Protein AF-A0A345NR94-F1 (afdb_monomer_lite)

Organism: NCBI:txid2283195

Foldseek 3Di:
DPDLPPQLVVLCVVLVVVLVVLVVQLVLVVVVVPVLSNCVSVVVSVQSNQQSHDDNRCLVPQPDPPPQDQPDLVRLVVVLVVLLVQCLPDDVPDPSNSVSVVVVVVVVVNCCSHYCVVLVVVVVVPDDDPVVVVVVVVVVVVVVVVVVVLVVLQSVLVVCCVVVVDPCVRRPRPCRVCVVLCVPSVSVSVVSSVVSVVVSVVSCVSVPPPDDPDD

Secondary structure (DSSP, 8-state):
--SHHHHHHHHHHHHHHHHHHHHHHHHHHHHTT-HHHHHHHHHHHHHHHHHHHSTTTTGGGS--GGG-SPPPHHHHHHHHHHHHHHHHHS-TTSHHHHHHHHHHHHHHHHHHHHS-TTTHHHHTTS---HHHHHHHHHHHHHHHHHHHHHHHHHHHHHHHHHTTSS-TTTS--HHHHHHHHHHSHHHHHHHHHHHHHHHHHHHHHTTGGG-----

Radius of gyration: 20.23 Å; chains: 1; bounding box: 56×47×47 Å

Structure (mmCIF, N/CA/C/O backbone):
data_AF-A0A345NR94-F1
#
_entry.id   AF-A0A345NR94-F1
#
loop_
_atom_site.group_PDB
_atom_site.id
_atom_site.type_symbol
_atom_site.label_atom_id
_atom_site.label_alt_id
_atom_site.label_comp_id
_atom_site.label_asym_id
_atom_site.label_entity_id
_atom_site.label_seq_id
_atom_site.pdbx_PDB_ins_code
_atom_site.Cartn_x
_atom_site.Cartn_y
_atom_site.Cartn_z
_atom_site.occupancy
_atom_site.B_iso_or_equiv
_atom_site.auth_seq_id
_atom_site.auth_comp_id
_atom_site.auth_asym_id
_atom_site.auth_atom_id
_atom_site.pdbx_PDB_model_num
ATOM 1 N N . MET A 1 1 ? -20.644 24.532 26.389 1.00 44.12 1 MET A N 1
ATOM 2 C CA . MET A 1 1 ? -19.656 24.752 25.301 1.00 44.12 1 MET A CA 1
ATOM 3 C C . MET A 1 1 ? -18.262 24.172 25.613 1.00 44.12 1 MET A C 1
ATOM 5 O O . MET A 1 1 ? -17.279 24.614 25.039 1.00 44.12 1 MET A O 1
ATOM 9 N N . VAL A 1 2 ? -18.146 23.130 26.447 1.00 45.91 2 VAL A N 1
ATOM 10 C CA . VAL A 1 2 ? -16.858 22.506 26.810 1.00 45.91 2 VAL A CA 1
ATOM 11 C C . VAL A 1 2 ? -16.965 21.021 26.467 1.00 45.91 2 VAL A C 1
ATOM 13 O O . VAL A 1 2 ? -17.728 20.307 27.102 1.00 45.91 2 VAL A O 1
ATOM 16 N N . GLY A 1 3 ? -16.302 20.579 25.399 1.00 49.06 3 GLY A N 1
ATOM 17 C CA . GLY A 1 3 ? -16.362 19.177 24.950 1.00 49.06 3 GLY A CA 1
ATOM 18 C C . GLY A 1 3 ? -15.779 18.913 23.557 1.00 49.06 3 GLY A C 1
ATOM 19 O O . GLY A 1 3 ? -15.432 17.782 23.243 1.00 49.06 3 GLY A O 1
ATOM 20 N N . LEU A 1 4 ? -15.601 19.951 22.729 1.00 54.03 4 LEU A N 1
ATOM 21 C CA . LEU A 1 4 ? -15.043 19.807 21.373 1.00 54.03 4 LEU A CA 1
ATOM 22 C C . LEU A 1 4 ? -13.503 19.721 21.332 1.00 54.03 4 LEU A C 1
ATOM 24 O O . LEU A 1 4 ? -12.947 19.238 20.348 1.00 54.03 4 LEU A O 1
ATOM 28 N N . GLY A 1 5 ? -12.807 20.174 22.381 1.00 55.91 5 GLY A N 1
ATOM 29 C CA . GLY A 1 5 ? -11.338 20.235 22.406 1.00 55.91 5 GLY A CA 1
ATOM 30 C C . GLY A 1 5 ? -10.653 18.890 22.668 1.00 55.91 5 GLY A C 1
ATOM 31 O O . GLY A 1 5 ? -9.669 18.563 22.012 1.00 55.91 5 GLY A O 1
ATOM 32 N N . THR A 1 6 ? -11.193 18.078 23.580 1.00 61.28 6 THR A N 1
ATOM 33 C CA . THR A 1 6 ? -10.583 16.810 24.025 1.00 61.28 6 THR A CA 1
ATOM 34 C C . THR A 1 6 ? -10.676 15.690 22.987 1.00 61.28 6 THR A C 1
ATOM 36 O O . THR A 1 6 ? -9.781 14.854 22.902 1.00 61.28 6 THR A O 1
ATOM 39 N N . GLY A 1 7 ? -11.724 15.677 22.156 1.00 62.94 7 GLY A N 1
ATOM 40 C CA . GLY A 1 7 ? -11.878 14.677 21.094 1.00 62.94 7 GLY A CA 1
ATOM 41 C C . GLY A 1 7 ? -10.903 14.866 19.926 1.00 62.94 7 GLY A C 1
ATOM 42 O O . GLY A 1 7 ? -10.389 13.889 19.386 1.00 62.94 7 GLY A O 1
ATOM 43 N N . ARG A 1 8 ? -10.607 16.121 19.561 1.00 67.94 8 ARG A N 1
ATOM 44 C CA . ARG A 1 8 ? -9.703 16.458 18.447 1.00 67.94 8 ARG A CA 1
ATOM 45 C C . ARG A 1 8 ? -8.242 16.168 18.767 1.00 67.94 8 ARG A C 1
ATOM 47 O O . ARG A 1 8 ? -7.530 15.614 17.936 1.00 67.94 8 ARG A O 1
ATOM 54 N N . THR A 1 9 ? -7.797 16.498 19.977 1.00 72.06 9 THR A N 1
ATOM 55 C CA . THR A 1 9 ? -6.422 16.214 20.408 1.00 72.06 9 THR A CA 1
ATOM 56 C C . THR A 1 9 ? -6.164 14.711 20.491 1.00 72.06 9 THR A C 1
ATOM 58 O O . THR A 1 9 ? -5.133 14.245 20.014 1.00 72.06 9 THR A O 1
ATOM 61 N N . ALA A 1 10 ? -7.124 13.929 20.993 1.00 73.69 10 ALA A N 1
ATOM 62 C CA . ALA A 1 10 ? -7.025 12.472 21.019 1.00 73.69 10 ALA A CA 1
ATOM 63 C C . ALA A 1 10 ? -6.968 11.846 19.610 1.00 73.69 10 ALA A C 1
ATOM 65 O O . ALA A 1 10 ? -6.197 10.910 19.392 1.00 73.69 10 ALA A O 1
ATOM 66 N N . GLY A 1 11 ? -7.746 12.364 18.651 1.00 71.62 11 GLY A N 1
ATOM 67 C CA . GLY A 1 11 ? -7.702 11.927 17.250 1.00 71.62 11 GLY A CA 1
ATOM 68 C C . GLY A 1 11 ? -6.343 12.188 16.600 1.00 71.62 11 GLY A C 1
ATOM 69 O O . GLY A 1 11 ? -5.751 11.284 16.014 1.00 71.62 11 GLY A O 1
ATOM 70 N N . LEU A 1 12 ? -5.800 13.393 16.791 1.00 78.00 12 LEU A N 1
ATOM 71 C CA . LEU A 1 12 ? -4.491 13.779 16.261 1.00 78.00 12 LEU A CA 1
ATOM 72 C C . LEU A 1 12 ? -3.341 12.969 16.863 1.00 78.00 12 LEU A C 1
ATOM 74 O O . LEU A 1 12 ? -2.478 12.523 16.120 1.00 78.00 12 LEU A O 1
ATOM 78 N N . VAL A 1 13 ? -3.337 12.718 18.175 1.00 80.12 13 VAL A N 1
ATOM 79 C CA . VAL A 1 13 ? -2.290 11.900 18.821 1.00 80.12 13 VAL A CA 1
ATOM 80 C C . VAL A 1 13 ? -2.280 10.469 18.273 1.00 80.12 13 VAL A C 1
ATOM 82 O O . VAL A 1 13 ? -1.215 9.893 18.069 1.00 80.12 13 VAL A O 1
ATOM 85 N N . ARG A 1 14 ? -3.457 9.900 17.985 1.00 77.06 14 ARG A N 1
ATOM 86 C CA . ARG A 1 14 ? -3.580 8.558 17.391 1.00 77.06 14 ARG A CA 1
ATOM 87 C C . ARG A 1 14 ? -3.161 8.528 15.921 1.00 77.06 14 ARG A C 1
ATOM 89 O O . ARG A 1 14 ? -2.550 7.556 15.484 1.00 77.06 14 ARG A O 1
ATOM 96 N N . ALA A 1 15 ? -3.489 9.575 15.168 1.00 82.25 15 ALA A N 1
ATOM 97 C CA . ALA A 1 15 ? -3.150 9.686 13.754 1.00 82.25 15 ALA A CA 1
ATOM 98 C C . ALA A 1 15 ? -1.686 10.081 13.517 1.00 82.25 15 ALA A C 1
ATOM 100 O O . ALA A 1 15 ? -1.127 9.707 12.493 1.00 82.25 15 ALA A O 1
ATOM 101 N N . ALA A 1 16 ? -1.054 10.788 14.458 1.00 84.62 16 ALA A N 1
ATOM 102 C CA . ALA A 1 16 ? 0.305 11.315 14.351 1.00 84.62 16 ALA A CA 1
ATOM 103 C C . ALA A 1 16 ? 1.357 10.311 13.844 1.00 84.62 16 ALA A C 1
ATOM 105 O O . ALA A 1 16 ? 2.072 10.668 12.908 1.00 84.62 16 ALA A O 1
ATOM 106 N N . PRO A 1 17 ? 1.474 9.072 14.371 1.00 84.06 17 PRO A N 1
ATOM 107 C CA . PRO A 1 17 ? 2.461 8.122 13.855 1.00 84.06 17 PRO A CA 1
ATOM 108 C C . PRO A 1 17 ? 2.200 7.752 12.389 1.00 84.06 17 PRO A C 1
ATOM 110 O O . PRO A 1 17 ? 3.127 7.744 11.584 1.00 84.06 17 PRO A O 1
ATOM 113 N N . TRP A 1 18 ? 0.941 7.508 12.020 1.00 83.94 18 TRP A N 1
ATOM 114 C CA . TRP A 1 18 ? 0.557 7.145 10.653 1.00 83.94 18 TRP A CA 1
ATOM 115 C C . TRP A 1 18 ? 0.721 8.310 9.679 1.00 83.94 18 TRP A C 1
ATOM 117 O O . TRP A 1 18 ? 1.281 8.138 8.601 1.00 83.94 18 TRP A O 1
ATOM 127 N N . ALA A 1 19 ? 0.288 9.504 10.080 1.00 87.31 19 ALA A N 1
ATOM 128 C CA . ALA A 1 19 ? 0.465 10.725 9.310 1.00 87.31 19 ALA A CA 1
ATOM 129 C C . ALA A 1 19 ? 1.953 11.049 9.117 1.00 87.31 19 ALA A C 1
ATOM 131 O O . ALA A 1 19 ? 2.355 11.428 8.023 1.00 87.31 19 ALA A O 1
ATOM 132 N N . GLY A 1 20 ? 2.783 10.845 10.145 1.00 87.31 20 GLY A N 1
ATOM 133 C CA . GLY A 1 20 ? 4.231 11.014 10.054 1.00 87.31 20 GLY A CA 1
ATOM 134 C C . GLY A 1 20 ? 4.860 10.076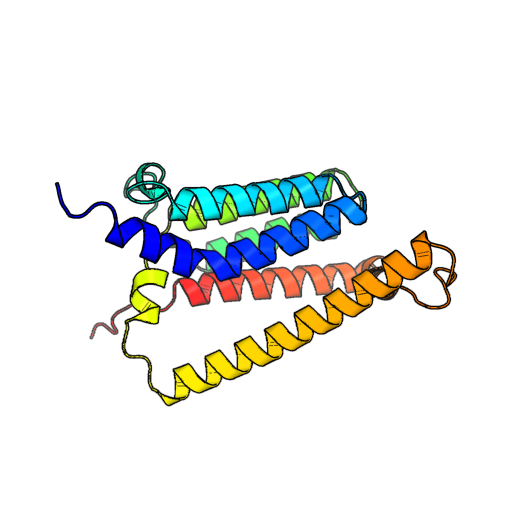 9.025 1.00 87.31 20 GLY A C 1
ATOM 135 O O . GLY A 1 20 ? 5.573 10.541 8.139 1.00 87.31 20 GLY A O 1
ATOM 136 N N . VAL A 1 21 ? 4.546 8.776 9.090 1.00 86.56 21 VAL A N 1
ATOM 137 C CA . VAL A 1 21 ? 5.029 7.789 8.106 1.00 86.56 21 VAL A CA 1
ATOM 138 C C . VAL A 1 21 ? 4.583 8.169 6.695 1.00 86.56 21 VAL A C 1
ATOM 140 O O . VAL A 1 21 ? 5.421 8.287 5.809 1.00 86.56 21 VAL A O 1
ATOM 143 N N . LEU A 1 22 ? 3.290 8.438 6.492 1.00 89.56 22 LEU A N 1
ATOM 144 C CA . LEU A 1 22 ? 2.751 8.803 5.179 1.00 89.56 22 LEU A CA 1
ATOM 145 C C . LEU A 1 22 ? 3.362 10.099 4.630 1.00 89.56 22 LEU A C 1
ATOM 147 O O . LEU A 1 22 ? 3.630 10.178 3.433 1.00 89.56 22 LEU A O 1
ATOM 151 N N . ALA A 1 23 ? 3.624 11.095 5.479 1.00 91.81 23 ALA A N 1
ATOM 152 C CA . ALA A 1 23 ? 4.278 12.336 5.075 1.00 91.81 23 ALA A CA 1
ATOM 153 C C . ALA A 1 23 ? 5.728 12.101 4.635 1.00 91.81 23 ALA A C 1
ATOM 155 O O . ALA A 1 23 ? 6.125 12.581 3.573 1.00 91.81 23 ALA A O 1
ATOM 156 N N . VAL A 1 24 ? 6.497 11.324 5.405 1.00 89.25 24 VAL A N 1
ATOM 157 C CA . VAL A 1 24 ? 7.879 10.964 5.052 1.00 89.25 24 VAL A CA 1
ATOM 158 C C . VAL A 1 24 ? 7.912 10.161 3.751 1.00 89.25 24 VAL A C 1
ATOM 160 O O . VAL A 1 24 ? 8.691 10.490 2.861 1.00 89.25 24 VAL A O 1
ATOM 163 N N . THR A 1 25 ? 7.035 9.165 3.592 1.00 89.19 25 THR A N 1
ATOM 164 C CA . THR A 1 25 ? 6.938 8.380 2.354 1.00 89.19 25 THR A CA 1
ATOM 165 C C . THR A 1 25 ? 6.540 9.253 1.167 1.00 89.19 25 THR A C 1
ATOM 167 O O . THR A 1 25 ? 7.168 9.168 0.119 1.00 89.19 25 THR A O 1
ATOM 170 N N . THR A 1 26 ? 5.557 10.144 1.319 1.00 91.56 26 THR A N 1
ATOM 171 C CA . THR A 1 26 ? 5.154 11.069 0.245 1.00 91.56 26 THR A CA 1
ATOM 172 C C . THR A 1 26 ? 6.322 11.957 -0.180 1.00 91.56 26 THR A C 1
ATOM 174 O O . THR A 1 26 ? 6.602 12.071 -1.371 1.00 91.56 26 THR A O 1
ATOM 177 N N . LEU A 1 27 ? 7.038 12.550 0.781 1.00 90.62 27 LEU A N 1
ATOM 178 C CA . LEU A 1 27 ? 8.199 13.395 0.500 1.00 90.62 27 LEU A CA 1
ATOM 179 C C . LEU A 1 27 ? 9.299 12.613 -0.226 1.00 90.62 27 LEU A C 1
ATOM 181 O O . LEU A 1 27 ? 9.859 13.102 -1.204 1.00 90.62 27 LEU A O 1
ATOM 185 N N . PHE A 1 28 ? 9.569 11.386 0.215 1.00 86.88 28 PHE A N 1
ATOM 186 C CA . PHE A 1 28 ? 10.526 10.505 -0.442 1.00 86.88 28 PHE A CA 1
ATOM 187 C C . PHE A 1 28 ? 10.150 10.232 -1.907 1.00 86.88 28 PHE A C 1
ATOM 189 O O . PHE A 1 28 ? 11.000 10.325 -2.791 1.00 86.88 28 PHE A O 1
ATOM 196 N N . GLN A 1 29 ? 8.870 9.987 -2.189 1.00 88.94 29 GLN A N 1
ATOM 197 C CA . GLN A 1 29 ? 8.400 9.733 -3.553 1.00 88.94 29 GLN A CA 1
ATOM 198 C C . GLN A 1 29 ? 8.436 10.978 -4.450 1.00 88.94 29 GLN A C 1
ATOM 200 O O . GLN A 1 29 ? 8.670 10.861 -5.655 1.00 88.94 29 GLN A O 1
ATOM 205 N N . VAL A 1 30 ? 8.285 12.178 -3.873 1.00 90.00 30 VAL A N 1
ATOM 206 C CA . VAL A 1 30 ? 8.520 13.443 -4.592 1.00 90.00 30 VAL A CA 1
ATOM 207 C C . VAL A 1 30 ? 9.981 13.537 -5.028 1.00 90.00 30 VAL A C 1
ATOM 209 O O . VAL A 1 30 ? 10.250 13.848 -6.188 1.00 90.00 30 VAL A O 1
ATOM 212 N N . VAL A 1 31 ? 10.919 13.211 -4.133 1.00 86.00 31 VAL A N 1
ATOM 213 C CA . VAL A 1 31 ? 12.358 13.192 -4.443 1.00 86.00 31 VAL A CA 1
ATOM 214 C C . VAL A 1 31 ? 12.678 12.151 -5.523 1.00 86.00 31 VAL A C 1
ATOM 216 O O . VAL A 1 31 ? 13.411 12.464 -6.458 1.00 86.00 31 VAL A O 1
ATOM 219 N N . ARG A 1 32 ? 12.056 10.962 -5.477 1.00 81.94 32 ARG A N 1
ATOM 220 C CA . ARG A 1 32 ? 12.193 9.923 -6.519 1.00 81.94 32 ARG A CA 1
ATOM 221 C C . ARG A 1 32 ? 11.515 10.248 -7.855 1.00 81.94 32 ARG A C 1
ATOM 223 O O . ARG A 1 32 ? 11.652 9.469 -8.794 1.00 81.94 32 ARG A O 1
ATOM 230 N N . ARG A 1 33 ? 10.782 11.364 -7.961 1.00 86.81 33 ARG A N 1
ATOM 231 C CA . ARG A 1 33 ? 10.003 11.751 -9.153 1.00 86.81 33 ARG A CA 1
ATOM 232 C C . ARG A 1 33 ? 9.015 10.664 -9.609 1.00 86.81 33 ARG A C 1
ATOM 234 O O . ARG A 1 33 ? 8.833 10.458 -10.805 1.00 86.81 33 ARG A O 1
ATOM 241 N N . GLN A 1 34 ? 8.355 9.996 -8.658 1.00 86.38 34 GLN A N 1
ATOM 242 C CA . GLN A 1 34 ? 7.332 8.971 -8.912 1.00 86.38 34 GLN A CA 1
ATOM 243 C C . GLN A 1 34 ? 5.921 9.556 -8.706 1.00 86.38 34 GLN A C 1
ATOM 245 O O . GLN A 1 34 ? 5.374 9.478 -7.604 1.00 86.38 34 GLN A O 1
ATOM 250 N N . PRO A 1 35 ? 5.303 10.189 -9.726 1.00 86.50 35 PRO A N 1
ATOM 251 C CA . PRO A 1 35 ? 4.091 10.991 -9.533 1.00 86.50 35 PRO A CA 1
ATOM 252 C C . PRO A 1 35 ? 2.884 10.169 -9.069 1.00 86.50 35 PRO A C 1
ATOM 254 O O . PRO A 1 35 ? 2.079 10.662 -8.281 1.00 86.50 35 PRO A O 1
ATOM 257 N N . VAL A 1 36 ? 2.760 8.920 -9.527 1.00 84.62 36 VAL A N 1
ATOM 258 C CA . VAL A 1 36 ? 1.657 8.028 -9.137 1.00 84.62 36 VAL A CA 1
ATOM 259 C C . VAL A 1 36 ? 1.724 7.730 -7.640 1.00 84.62 36 VAL A C 1
ATOM 261 O O . VAL A 1 36 ? 0.738 7.926 -6.930 1.00 84.62 36 VAL A O 1
ATOM 264 N N . ASP A 1 37 ? 2.901 7.355 -7.142 1.00 85.56 37 ASP A N 1
ATOM 265 C CA . ASP A 1 37 ? 3.108 7.051 -5.727 1.00 85.56 37 ASP A CA 1
ATOM 266 C C . ASP A 1 37 ? 2.878 8.281 -4.848 1.00 85.56 37 ASP A C 1
ATOM 268 O O . ASP A 1 37 ? 2.230 8.185 -3.804 1.00 85.56 37 ASP A O 1
ATOM 272 N N . VAL A 1 38 ? 3.339 9.458 -5.290 1.00 91.25 38 VAL A N 1
ATOM 273 C CA . VAL A 1 38 ? 3.080 10.727 -4.594 1.00 91.25 38 VAL A CA 1
ATOM 274 C C . VAL A 1 38 ? 1.583 10.947 -4.415 1.00 91.25 38 VAL A C 1
ATOM 276 O O . VAL A 1 38 ? 1.148 11.241 -3.304 1.00 91.25 38 VAL A O 1
ATOM 279 N N . ILE A 1 39 ? 0.783 10.774 -5.472 1.00 91.44 39 ILE A N 1
ATOM 280 C CA . ILE A 1 39 ? -0.674 10.955 -5.401 1.00 91.44 39 ILE A CA 1
ATOM 281 C C . ILE A 1 39 ? -1.292 9.960 -4.416 1.00 91.44 39 ILE A C 1
ATOM 283 O O . ILE A 1 39 ? -2.118 10.355 -3.592 1.00 91.44 39 ILE A O 1
ATOM 287 N N . VAL A 1 40 ? -0.888 8.689 -4.464 1.00 88.38 40 VAL A N 1
ATOM 288 C CA . VAL A 1 40 ? -1.421 7.634 -3.590 1.00 88.38 40 VAL A CA 1
ATOM 289 C C . VAL A 1 40 ? -1.126 7.933 -2.117 1.00 88.38 40 VAL A C 1
ATOM 291 O O . VAL A 1 40 ? -2.053 7.986 -1.303 1.00 88.38 40 VAL A O 1
ATOM 294 N N . PHE A 1 41 ? 0.137 8.185 -1.764 1.00 90.62 41 PHE A N 1
ATOM 295 C CA . PHE A 1 41 ? 0.527 8.430 -0.372 1.00 90.62 41 PHE A CA 1
ATOM 296 C C . PHE A 1 41 ? 0.032 9.783 0.149 1.00 90.62 41 PHE A C 1
ATOM 298 O O . PHE A 1 41 ? -0.430 9.853 1.291 1.00 90.62 41 PHE A O 1
ATOM 305 N N . ALA A 1 42 ? 0.022 10.829 -0.684 1.00 93.19 42 ALA A N 1
ATOM 306 C CA . ALA A 1 42 ? -0.552 12.121 -0.315 1.00 93.19 42 ALA A CA 1
ATOM 307 C C . ALA A 1 42 ? -2.064 12.014 -0.070 1.00 93.19 42 ALA A C 1
ATOM 309 O O . ALA A 1 42 ? -2.573 12.567 0.904 1.00 93.19 42 ALA A O 1
ATOM 310 N N . THR A 1 43 ? -2.787 11.264 -0.908 1.00 90.44 43 THR A N 1
ATOM 311 C CA . THR A 1 43 ? -4.230 11.042 -0.727 1.00 90.44 43 THR A CA 1
ATOM 312 C C . THR A 1 43 ? -4.502 10.288 0.571 1.00 90.44 43 THR A C 1
ATOM 314 O O . THR A 1 43 ? -5.354 10.703 1.356 1.00 90.44 43 THR A O 1
ATOM 317 N N . ALA A 1 44 ? -3.741 9.227 0.852 1.00 88.50 44 ALA A N 1
ATOM 318 C CA . ALA A 1 44 ? -3.843 8.496 2.112 1.00 88.50 44 ALA A CA 1
ATOM 319 C C . ALA A 1 44 ? -3.549 9.395 3.327 1.00 88.50 44 ALA A C 1
ATOM 321 O O . ALA A 1 44 ? -4.288 9.357 4.312 1.00 88.50 44 ALA A O 1
ATOM 322 N N . LEU A 1 45 ? -2.516 10.243 3.248 1.00 91.56 45 LEU A N 1
ATOM 323 C CA . LEU A 1 45 ? -2.170 11.207 4.296 1.00 91.56 45 LEU A CA 1
ATOM 324 C C . LEU A 1 45 ? -3.327 12.169 4.571 1.00 91.56 45 LEU A C 1
ATOM 326 O O . LEU A 1 45 ? -3.714 12.361 5.724 1.00 91.56 45 LEU A O 1
ATOM 330 N N . VAL A 1 46 ? -3.903 12.743 3.514 1.00 91.25 46 VAL A N 1
ATOM 331 C CA . VAL A 1 46 ? -5.053 13.645 3.618 1.00 91.25 46 VAL A CA 1
ATOM 332 C C . VAL A 1 46 ? -6.237 12.931 4.264 1.00 91.25 46 VAL A C 1
ATOM 334 O O . VAL A 1 46 ? -6.825 13.475 5.194 1.00 91.25 46 VAL A O 1
ATOM 337 N N . LEU A 1 47 ? -6.561 11.703 3.848 1.00 86.81 47 LEU A N 1
ATOM 338 C CA . LEU A 1 47 ? -7.663 10.932 4.434 1.00 86.81 47 LEU A CA 1
ATOM 339 C C . LEU A 1 47 ? -7.463 10.668 5.934 1.00 86.81 47 LEU A C 1
ATOM 341 O O . LEU A 1 47 ? -8.401 10.845 6.710 1.00 86.81 47 LEU A O 1
ATOM 345 N N . VAL A 1 48 ? -6.246 10.309 6.357 1.00 85.62 48 VAL A N 1
ATOM 346 C CA . VAL A 1 48 ? -5.911 10.092 7.776 1.00 85.62 48 VAL A CA 1
ATOM 347 C C . VAL A 1 48 ? -6.047 11.384 8.587 1.00 85.62 48 VAL A C 1
ATOM 349 O O . VAL A 1 48 ? -6.613 11.374 9.681 1.00 85.62 48 VAL A O 1
ATOM 352 N N . LEU A 1 49 ? -5.565 12.511 8.058 1.00 87.50 49 LEU A N 1
ATOM 353 C CA . LEU A 1 49 ? -5.688 13.809 8.726 1.00 87.50 49 LEU A CA 1
ATOM 354 C C . LEU A 1 49 ? -7.147 14.274 8.807 1.00 87.50 49 LEU A C 1
ATOM 356 O O . LEU A 1 49 ? -7.573 14.785 9.844 1.00 87.50 49 LEU A O 1
ATOM 360 N N . LEU A 1 50 ? -7.930 14.060 7.747 1.00 86.44 50 LEU A N 1
ATOM 361 C CA . LEU A 1 50 ? -9.357 14.368 7.734 1.00 86.44 50 LEU A CA 1
ATOM 362 C C . LEU A 1 50 ? -10.115 13.531 8.769 1.00 86.44 50 LEU A C 1
ATOM 364 O O . LEU A 1 50 ? -10.893 14.098 9.538 1.00 86.44 50 LEU A O 1
ATOM 368 N N . ASP A 1 51 ? -9.853 12.222 8.859 1.00 82.19 51 ASP A N 1
ATOM 369 C CA . ASP A 1 51 ? -10.468 11.368 9.884 1.00 82.19 51 ASP A CA 1
ATOM 370 C C . ASP A 1 51 ? -10.108 11.811 11.314 1.00 82.19 51 ASP A C 1
ATOM 372 O O . ASP A 1 51 ? -10.942 11.752 12.218 1.00 82.19 51 ASP A O 1
ATOM 376 N N . ALA A 1 52 ? -8.894 12.325 11.521 1.00 82.94 52 ALA A N 1
ATOM 377 C CA . ALA A 1 52 ? -8.438 12.795 12.826 1.00 82.94 52 ALA A CA 1
ATOM 378 C C . ALA A 1 52 ? -9.051 14.143 13.254 1.00 82.94 52 ALA A C 1
ATOM 380 O O . ALA A 1 52 ? -9.268 14.374 14.447 1.00 82.94 52 ALA A O 1
ATOM 381 N N . VAL A 1 53 ? -9.299 15.051 12.302 1.00 83.19 53 VAL A N 1
ATOM 382 C CA . VAL A 1 53 ? -9.690 16.449 12.574 1.00 83.19 53 VAL A CA 1
ATOM 383 C C . VAL A 1 53 ? -11.208 16.666 12.525 1.00 83.19 53 VAL A C 1
ATOM 385 O O . VAL A 1 53 ? -11.739 17.526 13.250 1.00 83.19 53 VAL A O 1
ATOM 388 N N . LEU A 1 54 ? -11.921 15.912 11.682 1.00 80.75 54 LEU A N 1
ATOM 389 C CA . LEU A 1 54 ? -13.364 16.063 11.501 1.00 80.75 54 LEU A CA 1
ATOM 390 C C . LEU A 1 54 ? -14.137 15.622 12.762 1.00 80.75 54 LEU A C 1
ATOM 392 O O . LEU A 1 54 ? -13.821 14.588 13.355 1.00 80.75 54 LEU A O 1
ATOM 396 N N . PRO A 1 55 ? -15.176 16.362 13.204 1.00 66.31 55 PRO A N 1
ATOM 397 C CA . PRO A 1 55 ? -16.021 15.945 14.322 1.00 66.31 55 PRO A CA 1
ATOM 398 C C . PRO A 1 55 ? -16.780 14.661 13.958 1.00 66.31 55 PRO A C 1
ATOM 400 O O . PRO A 1 55 ? -17.684 14.676 13.130 1.00 66.31 55 PRO A O 1
ATOM 403 N N . GLY A 1 56 ? -16.390 13.540 14.568 1.00 63.00 56 GLY A N 1
ATOM 404 C CA . GLY A 1 56 ? -16.878 12.212 14.188 1.00 63.00 56 GLY A CA 1
ATOM 405 C C . GLY A 1 56 ? -16.014 11.497 13.141 1.00 63.00 56 GLY A C 1
ATOM 406 O O . GLY A 1 56 ? -16.318 10.359 12.824 1.00 63.00 56 GLY A O 1
ATOM 407 N N . GLY A 1 57 ? -14.917 12.082 12.662 1.00 68.31 57 GLY A N 1
ATOM 408 C CA . GLY A 1 57 ? -14.057 11.525 11.610 1.00 68.31 57 GLY A CA 1
ATOM 409 C C . GLY A 1 57 ? -14.753 11.450 10.253 1.00 68.31 57 GLY A C 1
ATOM 410 O O . GLY A 1 57 ? -15.738 12.150 10.014 1.00 68.31 57 GLY A O 1
ATOM 411 N N . LEU A 1 58 ? -14.319 10.536 9.386 1.00 66.81 58 LEU A N 1
ATOM 412 C CA . LEU A 1 58 ? -15.001 10.226 8.122 1.00 66.81 58 LEU A CA 1
ATOM 413 C C . LEU A 1 58 ? -16.320 9.459 8.349 1.00 66.81 58 LEU A C 1
ATOM 415 O O . LEU A 1 58 ? -16.871 8.860 7.427 1.00 66.81 58 LEU A O 1
ATOM 419 N N . ARG A 1 59 ? -16.880 9.498 9.574 1.00 58.50 59 ARG A N 1
ATOM 420 C CA . ARG A 1 59 ? -18.089 8.753 9.926 1.00 58.50 59 ARG A CA 1
ATOM 421 C C . ARG A 1 59 ? -19.326 9.016 9.072 1.00 58.50 59 ARG A C 1
ATOM 423 O O . ARG A 1 59 ? -20.042 8.040 8.859 1.00 58.50 59 ARG A O 1
ATOM 430 N N . PRO A 1 60 ? -19.594 10.245 8.593 1.00 53.69 60 PRO A N 1
ATOM 431 C CA . PRO A 1 60 ? -20.727 10.513 7.708 1.00 53.69 60 PRO A CA 1
ATOM 432 C C . PRO A 1 60 ? -20.660 9.752 6.376 1.00 53.69 60 PRO A C 1
ATOM 434 O O . PRO A 1 60 ? -21.685 9.610 5.720 1.00 53.69 60 PRO A O 1
ATOM 437 N N . LEU A 1 61 ? -19.476 9.257 5.988 1.00 55.00 61 LEU A N 1
ATOM 438 C CA . LEU A 1 61 ? -19.257 8.453 4.783 1.00 55.00 61 LEU A CA 1
ATOM 439 C C . LEU A 1 61 ? -19.363 6.940 5.033 1.00 55.00 61 LEU A C 1
ATOM 441 O O . LEU A 1 61 ? -19.291 6.187 4.062 1.00 55.00 61 LEU A O 1
ATOM 445 N N . HIS A 1 62 ? -19.564 6.471 6.279 1.00 56.78 62 HIS A N 1
ATOM 446 C CA . HIS A 1 62 ? -19.958 5.073 6.498 1.00 56.78 62 HIS A CA 1
ATOM 447 C C . HIS A 1 62 ? -21.326 4.888 5.844 1.00 56.78 62 HIS A C 1
ATOM 449 O O . HIS A 1 62 ? -22.358 5.283 6.401 1.00 56.78 62 HIS A O 1
ATOM 455 N N . LEU A 1 63 ? -21.335 4.307 4.644 1.00 52.19 63 LEU A N 1
ATOM 456 C CA . LEU A 1 63 ? -22.565 3.896 3.989 1.00 52.19 63 LEU A CA 1
ATOM 457 C C . LEU A 1 63 ? -23.386 3.055 4.975 1.00 52.19 63 LEU A C 1
ATOM 459 O O . LEU A 1 63 ? -22.855 2.219 5.710 1.00 52.19 63 LEU A O 1
ATOM 463 N N . HIS A 1 64 ? -24.691 3.320 5.012 1.00 47.06 64 HIS A N 1
ATOM 464 C CA . HIS A 1 64 ? -25.650 2.665 5.893 1.00 47.06 64 HIS A CA 1
ATOM 465 C C . HIS A 1 64 ? -25.483 1.136 5.962 1.00 47.06 64 HIS A C 1
ATOM 467 O O . HIS A 1 64 ? -25.077 0.494 4.998 1.00 47.06 64 HIS A O 1
ATOM 473 N N . ARG A 1 65 ? -25.898 0.578 7.115 1.00 47.34 65 ARG A N 1
ATOM 474 C CA . ARG A 1 65 ? -25.947 -0.832 7.581 1.00 47.34 65 ARG A CA 1
ATOM 475 C C . ARG A 1 65 ? -26.093 -1.971 6.547 1.00 47.34 65 ARG A C 1
ATOM 477 O O . ARG A 1 65 ? -25.847 -3.110 6.926 1.00 47.34 65 ARG A O 1
ATOM 484 N N . ALA A 1 66 ? -26.486 -1.719 5.303 1.00 46.81 66 ALA A N 1
ATOM 485 C CA . ALA A 1 66 ? -26.721 -2.726 4.269 1.00 46.81 66 ALA A CA 1
ATOM 486 C C . ALA A 1 66 ? -25.465 -3.528 3.867 1.00 46.81 66 ALA A C 1
ATOM 488 O O . ALA A 1 66 ? -25.591 -4.689 3.499 1.00 46.81 66 ALA A O 1
ATOM 489 N N . LEU A 1 67 ? -24.259 -2.961 4.002 1.00 50.53 67 LEU A N 1
ATOM 490 C CA . LEU A 1 67 ? -22.983 -3.643 3.713 1.00 50.53 67 LEU A CA 1
ATOM 491 C C . LEU A 1 67 ? -22.239 -4.099 4.983 1.00 50.53 67 LEU A C 1
ATOM 493 O O . LEU A 1 67 ? -21.053 -4.411 4.948 1.00 50.53 67 LEU A O 1
ATOM 497 N N . ARG A 1 68 ? -22.945 -4.171 6.120 1.00 56.03 68 ARG A N 1
ATOM 498 C CA . ARG A 1 68 ? -22.401 -4.611 7.418 1.00 56.03 68 ARG A CA 1
ATOM 499 C C . ARG A 1 68 ? -21.999 -6.094 7.433 1.00 56.03 68 ARG A C 1
ATOM 501 O O . ARG A 1 68 ? -21.369 -6.555 8.384 1.00 56.03 68 ARG A O 1
ATOM 508 N N . SER A 1 69 ? -22.361 -6.864 6.408 1.00 57.56 69 SER A N 1
ATOM 509 C CA . SER A 1 69 ? -21.933 -8.254 6.286 1.00 57.56 69 SER A CA 1
ATOM 510 C C . SER A 1 69 ? -20.447 -8.319 5.946 1.00 57.56 69 SER A C 1
ATOM 512 O O . SER A 1 69 ? -20.029 -7.903 4.865 1.00 57.56 69 SER A O 1
ATOM 514 N N . ARG A 1 70 ? -19.658 -8.890 6.859 1.00 64.62 70 ARG A N 1
ATOM 515 C CA . ARG A 1 70 ? -18.252 -9.223 6.614 1.00 64.62 70 ARG A CA 1
ATOM 516 C C . ARG A 1 70 ? -18.142 -10.060 5.330 1.00 64.62 70 ARG A C 1
ATOM 518 O O . ARG A 1 70 ? -18.909 -11.019 5.183 1.00 64.62 70 ARG A O 1
ATOM 525 N N . PRO A 1 71 ? -17.218 -9.737 4.408 1.00 69.56 71 PRO A N 1
ATOM 526 C CA . PRO A 1 71 ? -17.031 -10.553 3.220 1.00 69.56 71 PRO A CA 1
ATOM 527 C C . PRO A 1 71 ? -16.602 -11.959 3.649 1.00 69.56 71 PRO A C 1
ATOM 529 O O . PRO A 1 71 ? -15.670 -12.127 4.436 1.00 69.56 71 PRO A O 1
ATOM 532 N N . ARG A 1 72 ? -17.306 -12.983 3.152 1.00 79.94 72 ARG A N 1
ATOM 533 C CA . ARG A 1 72 ? -16.951 -14.384 3.422 1.00 79.94 72 ARG A CA 1
ATOM 534 C C . ARG A 1 72 ? -15.526 -14.639 2.930 1.00 79.94 72 ARG A C 1
ATOM 536 O O . ARG A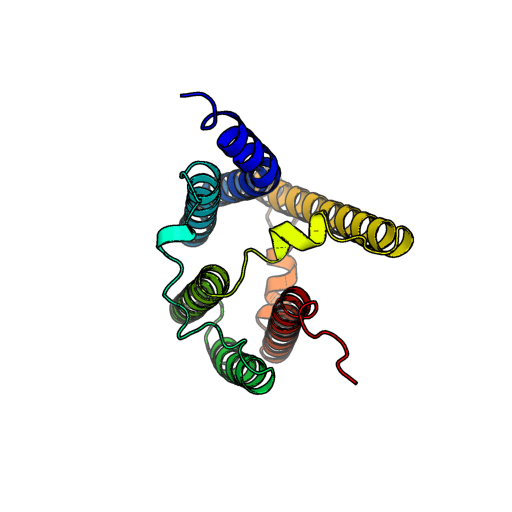 1 72 ? -15.147 -14.125 1.880 1.00 79.94 72 ARG A O 1
ATOM 543 N N . ILE A 1 73 ? -14.768 -15.492 3.623 1.00 81.88 73 ILE A N 1
ATOM 544 C CA . ILE A 1 73 ? -13.399 -15.844 3.205 1.00 81.88 73 ILE A CA 1
ATOM 545 C C . ILE A 1 73 ? -13.353 -16.343 1.756 1.00 81.88 73 ILE A C 1
ATOM 547 O O . ILE A 1 73 ? -12.449 -15.979 1.018 1.00 81.88 73 ILE A O 1
ATOM 551 N N . ALA A 1 74 ? -14.380 -17.078 1.321 1.00 84.38 74 ALA A N 1
ATOM 552 C CA . ALA A 1 74 ? -14.523 -17.517 -0.061 1.00 84.38 74 ALA A CA 1
ATOM 553 C C . ALA A 1 74 ? -14.559 -16.343 -1.056 1.00 84.38 74 ALA A C 1
ATOM 555 O O . ALA A 1 74 ? -13.963 -16.440 -2.119 1.00 84.38 74 ALA A O 1
ATOM 556 N N . VAL A 1 75 ? -15.200 -15.222 -0.702 1.00 85.38 75 VAL A N 1
ATOM 557 C CA . VAL A 1 75 ? -15.246 -14.010 -1.537 1.00 85.38 75 VAL A CA 1
ATOM 558 C C . VAL A 1 75 ? -13.882 -13.326 -1.570 1.00 85.38 75 VAL A C 1
ATOM 560 O O . VAL A 1 75 ? -13.435 -12.940 -2.643 1.00 85.38 75 VAL A O 1
ATOM 563 N N . LEU A 1 76 ? -13.196 -13.215 -0.427 1.00 84.25 76 LEU A N 1
ATOM 564 C CA . LEU A 1 76 ? -11.848 -12.633 -0.372 1.00 84.25 76 LEU A CA 1
ATOM 565 C C . LEU A 1 76 ? -10.837 -13.465 -1.168 1.00 84.25 76 LEU A C 1
ATOM 567 O O . LEU A 1 76 ? -10.045 -12.909 -1.920 1.00 84.25 76 LEU A O 1
ATOM 571 N N . VAL A 1 77 ? -10.890 -14.792 -1.035 1.00 87.62 77 VAL A N 1
ATOM 572 C CA . VAL A 1 77 ? -10.034 -15.717 -1.786 1.00 87.62 77 VAL A CA 1
ATOM 573 C C . VAL A 1 77 ? -10.376 -15.679 -3.273 1.00 87.62 77 VAL A C 1
ATOM 575 O O . VAL A 1 77 ? -9.466 -15.588 -4.085 1.00 87.62 77 VAL A O 1
ATOM 578 N N . ALA A 1 78 ? -11.658 -15.679 -3.650 1.00 89.06 78 ALA A N 1
ATOM 579 C CA . ALA A 1 78 ? -12.058 -15.557 -5.051 1.00 89.06 78 ALA A CA 1
ATOM 580 C C . ALA A 1 78 ? -11.586 -14.229 -5.661 1.00 89.06 78 ALA A C 1
ATOM 582 O O . ALA A 1 78 ? -11.012 -14.226 -6.747 1.00 89.06 78 ALA A O 1
ATOM 583 N N . ALA A 1 79 ? -11.756 -13.114 -4.945 1.00 88.19 79 ALA A N 1
ATOM 584 C CA . ALA A 1 79 ? -11.253 -11.813 -5.371 1.00 88.19 79 ALA A CA 1
ATOM 585 C C . ALA A 1 79 ? -9.723 -11.819 -5.511 1.00 88.19 79 ALA A C 1
ATOM 587 O O . ALA A 1 79 ? -9.210 -11.342 -6.518 1.00 88.19 79 ALA A O 1
ATOM 588 N N . ALA A 1 80 ? -8.999 -12.413 -4.557 1.00 89.31 80 ALA A N 1
ATOM 589 C CA . ALA A 1 80 ? -7.550 -12.569 -4.638 1.00 89.31 80 ALA A CA 1
ATOM 590 C C . ALA A 1 80 ? -7.130 -13.421 -5.844 1.00 89.31 80 ALA A C 1
ATOM 592 O O . ALA A 1 80 ? -6.218 -13.039 -6.562 1.00 89.31 80 ALA A O 1
ATOM 593 N N . VAL A 1 81 ? -7.808 -14.533 -6.132 1.00 92.12 81 VAL A N 1
ATOM 594 C CA . VAL A 1 81 ? -7.502 -15.365 -7.307 1.00 92.12 81 VAL A CA 1
ATOM 595 C C . VAL A 1 81 ? -7.728 -14.590 -8.606 1.00 92.12 81 VAL A C 1
ATOM 597 O O . VAL A 1 81 ? -6.875 -14.627 -9.487 1.00 92.12 81 VAL A O 1
ATOM 600 N N . VAL A 1 82 ? -8.836 -13.852 -8.719 1.00 92.62 82 VAL A N 1
ATOM 601 C CA . VAL A 1 82 ? -9.138 -13.045 -9.913 1.00 92.62 82 VAL A CA 1
ATOM 602 C C . VAL A 1 82 ? -8.111 -11.929 -10.092 1.00 92.62 82 VAL A C 1
ATOM 604 O O . VAL A 1 82 ? -7.516 -11.808 -11.159 1.00 92.62 82 VAL A O 1
ATOM 607 N N . VAL A 1 83 ? -7.868 -11.135 -9.049 1.00 91.69 83 VAL A N 1
ATOM 608 C CA . VAL A 1 83 ? -6.907 -10.024 -9.093 1.00 91.69 83 VAL A CA 1
ATOM 609 C C . VAL A 1 83 ? -5.491 -10.543 -9.331 1.00 91.69 83 VAL A C 1
ATOM 611 O O . VAL A 1 83 ? -4.772 -9.984 -10.150 1.00 91.69 83 VAL A O 1
ATOM 614 N N . GLY A 1 84 ? -5.106 -11.636 -8.674 1.00 90.81 84 GLY A N 1
ATOM 615 C CA . GLY A 1 84 ? -3.810 -12.279 -8.859 1.00 90.81 84 GLY A CA 1
ATOM 616 C C . GLY A 1 84 ? -3.620 -12.794 -10.279 1.00 90.81 84 GLY A C 1
ATOM 617 O O . GLY A 1 84 ? -2.595 -12.515 -10.887 1.00 90.81 84 GLY A O 1
ATOM 618 N N . GLY A 1 85 ? -4.630 -13.458 -10.846 1.00 92.38 85 GLY A N 1
ATOM 619 C CA . GLY A 1 85 ? -4.602 -13.897 -12.241 1.00 92.38 85 GLY A CA 1
ATOM 620 C C . GLY A 1 85 ? -4.410 -12.732 -13.213 1.00 92.38 85 GLY A C 1
ATOM 621 O O . GLY A 1 85 ? -3.592 -12.823 -14.121 1.00 92.38 85 GLY A O 1
ATOM 622 N N . VAL A 1 86 ? -5.100 -11.609 -12.991 1.00 91.56 86 VAL A N 1
ATOM 623 C CA . VAL A 1 86 ? -4.915 -10.398 -13.806 1.00 91.56 86 VAL A CA 1
ATOM 624 C C . VAL A 1 86 ? -3.505 -9.825 -13.639 1.00 91.56 86 VAL A C 1
ATOM 626 O O . VAL A 1 86 ? -2.856 -9.536 -14.638 1.00 91.56 86 VAL A O 1
ATOM 629 N N . LEU A 1 87 ? -3.007 -9.685 -12.407 1.00 90.12 87 LEU A N 1
ATOM 630 C CA . LEU A 1 87 ? -1.688 -9.099 -12.139 1.00 90.12 87 LEU A CA 1
ATOM 631 C C . LEU A 1 87 ? -0.536 -9.921 -12.729 1.00 90.12 87 LEU A C 1
ATOM 633 O O . LEU A 1 87 ? 0.415 -9.336 -13.230 1.00 90.12 87 LEU A O 1
ATOM 637 N N . VAL A 1 88 ? -0.638 -11.253 -12.727 1.00 91.75 88 VAL A N 1
ATOM 638 C CA . VAL A 1 88 ? 0.383 -12.132 -13.323 1.00 91.75 88 VAL A CA 1
ATOM 639 C C . VAL A 1 88 ? 0.428 -12.013 -14.847 1.00 91.75 88 VAL A C 1
ATOM 641 O O . VAL A 1 88 ? 1.495 -12.129 -15.444 1.00 91.75 88 VAL A O 1
ATOM 644 N N . LEU A 1 89 ? -0.720 -11.785 -15.487 1.00 90.56 89 LEU A N 1
ATOM 645 C CA . LEU A 1 89 ? -0.816 -11.693 -16.946 1.00 90.56 89 LEU A CA 1
ATOM 646 C C . LEU A 1 89 ? -0.496 -10.294 -17.486 1.00 90.56 89 LEU A C 1
ATOM 648 O O . LEU A 1 89 ? -0.164 -10.145 -18.662 1.00 90.56 89 LEU A O 1
ATOM 652 N N . VAL A 1 90 ? -0.630 -9.261 -16.657 1.00 88.88 90 VAL A N 1
ATOM 653 C CA . VAL A 1 90 ? -0.405 -7.870 -17.052 1.00 88.88 90 VAL A CA 1
ATOM 654 C C . VAL A 1 90 ? 1.078 -7.505 -16.897 1.00 88.88 90 VAL A C 1
ATOM 656 O O . VAL A 1 90 ? 1.680 -7.827 -15.873 1.00 88.88 90 VAL A O 1
ATOM 659 N N . PRO A 1 91 ? 1.682 -6.777 -17.860 1.00 85.06 91 PRO A N 1
ATOM 660 C CA . PRO A 1 91 ? 3.036 -6.258 -17.695 1.00 85.06 91 PRO A CA 1
ATOM 661 C C . PRO A 1 91 ? 3.152 -5.411 -16.424 1.00 85.06 91 PRO A C 1
ATOM 663 O O . PRO A 1 91 ? 2.401 -4.448 -16.248 1.00 85.06 91 PRO A O 1
ATOM 666 N N . ARG A 1 92 ? 4.115 -5.747 -15.558 1.00 80.25 92 ARG A N 1
ATOM 667 C CA . ARG A 1 92 ? 4.297 -5.112 -14.239 1.00 80.25 92 ARG A CA 1
ATOM 668 C C . ARG A 1 92 ? 4.417 -3.586 -14.320 1.00 80.25 92 ARG A C 1
ATOM 670 O O . ARG A 1 92 ? 3.760 -2.880 -13.560 1.00 80.25 92 ARG A O 1
ATOM 677 N N . HIS A 1 93 ? 5.140 -3.090 -15.323 1.00 79.62 93 HIS A N 1
ATOM 678 C CA . HIS A 1 93 ? 5.374 -1.661 -15.575 1.00 79.62 93 HIS A CA 1
ATOM 679 C C . HIS A 1 93 ? 4.350 -1.027 -16.535 1.00 79.62 93 HIS A C 1
ATOM 681 O O . HIS A 1 93 ? 4.575 0.054 -17.075 1.00 79.62 93 HIS A O 1
ATOM 687 N N . GLY A 1 94 ? 3.235 -1.711 -16.805 1.00 85.19 94 GLY A N 1
ATOM 688 C CA . GLY A 1 94 ? 2.192 -1.239 -17.710 1.00 85.19 94 GLY A CA 1
ATOM 689 C C . GLY A 1 94 ? 1.154 -0.346 -17.029 1.00 85.19 94 GLY A C 1
ATOM 690 O O . GLY A 1 94 ? 0.882 -0.447 -15.839 1.00 85.19 94 GLY A O 1
ATOM 691 N N . THR A 1 95 ? 0.458 0.481 -17.806 1.00 86.12 95 THR A N 1
ATOM 692 C CA . THR A 1 95 ? -0.673 1.281 -17.297 1.00 86.12 95 THR A CA 1
ATOM 693 C C . THR A 1 95 ? -1.811 0.415 -16.747 1.00 86.12 95 THR A C 1
ATOM 695 O O . THR A 1 95 ? -2.520 0.824 -15.830 1.00 86.12 95 THR A O 1
ATOM 698 N N . ALA A 1 96 ? -1.974 -0.804 -17.267 1.00 86.50 96 ALA A N 1
ATOM 699 C CA . ALA A 1 96 ? -2.980 -1.745 -16.794 1.00 86.50 96 ALA A CA 1
ATOM 700 C C . ALA A 1 96 ? -2.732 -2.205 -15.344 1.00 86.50 96 ALA A C 1
ATOM 702 O O . ALA A 1 96 ? -3.699 -2.318 -14.590 1.00 86.50 96 ALA A O 1
ATOM 703 N N . SER A 1 97 ? -1.477 -2.411 -14.919 1.00 85.31 97 SER A N 1
ATOM 704 C CA . SER A 1 97 ? -1.178 -2.809 -13.533 1.00 85.31 97 SER A CA 1
ATOM 705 C C . SER A 1 97 ? -1.539 -1.680 -12.567 1.00 85.31 97 SER A C 1
ATOM 707 O O . SER A 1 97 ? -2.192 -1.920 -11.553 1.00 85.31 97 SER A O 1
ATOM 709 N N . VAL A 1 98 ? -1.237 -0.434 -12.946 1.00 85.81 98 VAL A N 1
ATOM 710 C CA . VAL A 1 98 ? -1.615 0.775 -12.199 1.00 85.81 98 VAL A CA 1
ATOM 711 C C . VAL A 1 98 ? -3.130 0.863 -12.019 1.00 85.81 98 VAL A C 1
ATOM 713 O O . VAL A 1 98 ? -3.601 1.089 -10.907 1.00 85.81 98 VAL A O 1
ATOM 716 N N . VAL A 1 99 ? -3.910 0.646 -13.083 1.00 88.00 99 VAL A N 1
ATOM 717 C CA . VAL A 1 99 ? -5.380 0.683 -13.007 1.00 88.00 99 VAL A CA 1
ATOM 718 C C . VAL A 1 99 ? -5.914 -0.417 -12.088 1.00 88.00 99 VAL A C 1
ATOM 720 O O . VAL A 1 99 ? -6.760 -0.140 -11.237 1.00 88.00 99 VAL A O 1
ATOM 723 N N . VAL A 1 100 ? -5.412 -1.648 -12.213 1.00 87.75 100 VAL A N 1
ATOM 724 C CA . VAL A 1 100 ? -5.835 -2.781 -11.370 1.00 87.75 100 VAL A CA 1
ATOM 725 C C . VAL A 1 100 ? -5.532 -2.508 -9.897 1.00 87.75 100 VAL A C 1
ATOM 727 O O . VAL A 1 100 ? -6.405 -2.689 -9.047 1.00 87.75 100 VAL A O 1
ATOM 730 N N . LEU A 1 101 ? -4.330 -2.015 -9.591 1.00 86.69 101 LEU A N 1
ATOM 731 C CA . LEU A 1 101 ? -3.928 -1.658 -8.232 1.00 86.69 101 LEU A CA 1
ATOM 732 C C . LEU A 1 101 ? -4.731 -0.476 -7.683 1.00 86.69 101 LEU A C 1
ATOM 734 O O . LEU A 1 101 ? -5.117 -0.503 -6.517 1.00 86.69 101 LEU A O 1
ATOM 738 N N . ALA A 1 102 ? -5.042 0.527 -8.506 1.00 86.19 102 ALA A N 1
ATOM 739 C CA . ALA A 1 102 ? -5.875 1.656 -8.102 1.00 86.19 102 ALA A CA 1
ATOM 740 C C . ALA A 1 102 ? -7.301 1.205 -7.753 1.00 86.19 102 ALA A C 1
ATOM 742 O O . ALA A 1 102 ? -7.823 1.572 -6.701 1.00 86.19 102 ALA A O 1
ATOM 743 N N . VAL A 1 103 ? -7.917 0.361 -8.590 1.00 87.25 103 VAL A N 1
ATOM 744 C CA . VAL A 1 103 ? -9.249 -0.209 -8.327 1.00 87.25 103 VAL A CA 1
ATOM 745 C C . VAL A 1 103 ? -9.234 -1.060 -7.060 1.00 87.25 103 VAL A C 1
ATOM 747 O O . VAL A 1 103 ? -10.124 -0.920 -6.221 1.00 87.25 103 VAL A O 1
ATOM 750 N N . LEU A 1 104 ? -8.213 -1.903 -6.885 1.00 87.31 104 LEU A N 1
ATOM 751 C CA . LEU A 1 104 ? -8.047 -2.704 -5.676 1.00 87.31 104 LEU A CA 1
ATOM 752 C C . LEU A 1 104 ? -7.884 -1.817 -4.435 1.00 87.31 104 LEU A C 1
ATOM 754 O O . LEU A 1 104 ? -8.542 -2.059 -3.426 1.00 87.31 104 LEU A O 1
ATOM 758 N N . GLY A 1 105 ? -7.055 -0.776 -4.515 1.00 83.81 105 GLY A N 1
ATOM 759 C CA . GLY A 1 105 ? -6.853 0.196 -3.445 1.00 83.81 105 GLY A CA 1
ATOM 760 C C . GLY A 1 105 ? -8.161 0.873 -3.049 1.00 83.81 105 GLY A C 1
ATOM 761 O O . GLY A 1 105 ? -8.531 0.841 -1.879 1.00 83.81 105 GLY A O 1
ATOM 762 N N . VAL A 1 106 ? -8.921 1.383 -4.024 1.00 83.75 106 VAL A N 1
ATOM 763 C CA . VAL A 1 106 ? -10.249 1.973 -3.792 1.00 83.75 106 VAL A CA 1
ATOM 764 C C . VAL A 1 106 ? -11.201 0.963 -3.155 1.00 83.75 106 VAL A C 1
ATOM 766 O O . VAL A 1 106 ? -11.889 1.308 -2.198 1.00 83.75 106 VAL A O 1
ATOM 769 N N . ALA A 1 107 ? -11.233 -0.283 -3.633 1.00 82.75 107 ALA A N 1
ATOM 770 C CA . ALA A 1 107 ? -12.098 -1.322 -3.083 1.00 82.75 107 ALA A CA 1
ATOM 771 C C . ALA A 1 107 ? -11.744 -1.661 -1.625 1.00 82.75 107 ALA A C 1
ATOM 773 O O . ALA A 1 107 ? -12.637 -1.773 -0.785 1.00 82.75 107 ALA A O 1
ATOM 774 N N . VAL A 1 108 ? -10.452 -1.777 -1.302 1.00 78.38 108 VAL A N 1
ATOM 775 C CA . VAL A 1 108 ? -9.975 -2.030 0.066 1.00 78.38 108 VAL A CA 1
ATOM 776 C C . VAL A 1 108 ? -10.249 -0.830 0.971 1.00 78.38 108 VAL A C 1
ATOM 778 O O . VAL A 1 108 ? -10.721 -1.016 2.090 1.00 78.38 108 VAL A O 1
ATOM 781 N N . THR A 1 109 ? -10.023 0.399 0.501 1.00 75.69 109 THR A N 1
ATOM 782 C CA . THR A 1 109 ? -10.354 1.617 1.252 1.00 75.69 109 THR A CA 1
ATOM 783 C C . THR A 1 109 ? -11.856 1.725 1.489 1.00 75.69 109 THR A C 1
ATOM 785 O O . THR A 1 109 ? -12.270 1.986 2.613 1.00 75.69 109 THR A O 1
ATOM 788 N N . ALA A 1 110 ? -12.687 1.460 0.481 1.00 76.31 110 ALA A N 1
ATOM 789 C CA . ALA A 1 110 ? -14.137 1.420 0.635 1.00 76.31 110 ALA A CA 1
ATOM 790 C C . ALA A 1 110 ? -14.556 0.347 1.650 1.00 76.31 110 ALA A C 1
ATOM 792 O O . ALA A 1 110 ? -15.369 0.622 2.526 1.00 76.31 110 ALA A O 1
ATOM 793 N N . LEU A 1 111 ? -13.955 -0.846 1.601 1.00 72.75 111 LEU A N 1
ATOM 794 C CA . LEU A 1 111 ? -14.209 -1.900 2.583 1.00 72.75 111 LEU A CA 1
ATOM 795 C C . LEU A 1 111 ? -13.803 -1.471 4.000 1.00 72.75 111 LEU A C 1
ATOM 797 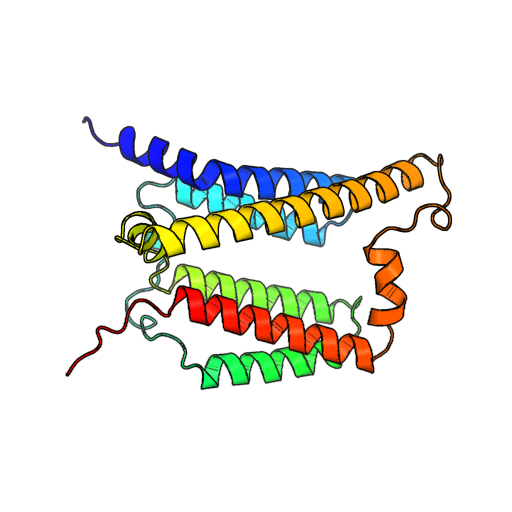O O . LEU A 1 111 ? -14.537 -1.740 4.946 1.00 72.75 111 LEU A O 1
ATOM 801 N N . ALA A 1 112 ? -12.676 -0.775 4.152 1.00 70.81 112 ALA A N 1
ATOM 802 C CA . ALA A 1 112 ? -12.223 -0.241 5.435 1.00 70.81 112 ALA A CA 1
ATOM 803 C C . ALA A 1 112 ? -13.138 0.878 5.966 1.00 70.81 112 ALA A C 1
ATOM 805 O O . ALA A 1 112 ? -13.355 0.965 7.173 1.00 70.81 112 ALA A O 1
ATOM 806 N N . LEU A 1 113 ? -13.692 1.702 5.071 1.00 67.81 113 LEU A N 1
ATOM 807 C CA . LEU A 1 113 ? -14.634 2.779 5.389 1.00 67.81 113 LEU A CA 1
ATOM 808 C C . LEU A 1 113 ? -16.069 2.288 5.629 1.00 67.81 113 LEU A C 1
ATOM 810 O O . LEU A 1 113 ? -16.863 3.030 6.192 1.00 67.81 113 LEU A O 1
ATOM 814 N N . VAL A 1 114 ? -16.438 1.091 5.168 1.00 65.75 114 VAL A N 1
ATOM 815 C CA . VAL A 1 114 ? -17.800 0.533 5.300 1.00 65.75 114 VAL A CA 1
ATOM 816 C C . VAL A 1 114 ? -17.882 -0.544 6.377 1.00 65.75 114 VAL A C 1
ATOM 818 O O . VAL A 1 114 ? -18.903 -0.666 7.056 1.00 65.75 114 VAL A O 1
ATOM 821 N N . GLY A 1 115 ? -16.820 -1.331 6.550 1.00 57.19 115 GLY A N 1
ATOM 822 C CA . GLY A 1 115 ? -16.699 -2.243 7.678 1.00 57.19 115 GLY A CA 1
ATOM 823 C C . GLY A 1 115 ? -16.732 -1.470 8.995 1.00 57.19 115 GLY A C 1
ATOM 824 O O . GLY A 1 115 ? -16.466 -0.270 9.027 1.00 57.19 115 GLY A O 1
ATOM 825 N N . ASP A 1 116 ? -17.029 -2.150 10.105 1.00 50.97 116 ASP A N 1
ATOM 826 C CA . ASP A 1 116 ? -16.829 -1.589 11.447 1.00 50.97 116 ASP A CA 1
ATOM 827 C C . ASP A 1 116 ? -15.309 -1.420 11.709 1.00 50.97 116 ASP A C 1
ATOM 829 O O . ASP A 1 116 ? -14.720 -2.052 12.581 1.00 50.97 116 ASP A O 1
ATOM 833 N N . GLY A 1 117 ? -14.651 -0.520 10.970 1.00 42.97 117 GLY A N 1
ATOM 834 C CA . GLY A 1 117 ? -13.295 -0.019 11.200 1.00 42.97 117 GLY A CA 1
ATOM 835 C C . GLY A 1 117 ? -13.185 0.804 12.489 1.00 42.97 117 GLY A C 1
ATOM 836 O O . GLY A 1 117 ? -12.121 1.308 12.839 1.00 42.97 117 GLY A O 1
ATOM 837 N N . ALA A 1 118 ? -14.273 0.904 13.255 1.00 39.72 118 ALA A N 1
ATOM 838 C CA . ALA A 1 118 ? -14.237 1.281 14.658 1.00 39.72 118 ALA A CA 1
ATOM 839 C C . ALA A 1 118 ? -13.789 0.129 15.586 1.00 39.72 118 ALA A C 1
ATOM 841 O O . ALA A 1 118 ? -13.603 0.384 16.772 1.00 39.72 118 ALA A O 1
ATOM 842 N N . GLY A 1 119 ? -13.560 -1.094 15.086 1.00 39.78 119 GLY A N 1
ATOM 843 C CA . GLY A 1 119 ? -13.004 -2.209 15.870 1.00 39.78 119 GLY A CA 1
ATOM 844 C C . GLY A 1 119 ? -11.573 -1.962 16.367 1.00 39.78 119 GLY A C 1
ATOM 845 O O . GLY A 1 119 ? -11.247 -2.307 17.499 1.00 39.78 119 GLY A O 1
ATOM 846 N N . GLY A 1 120 ? -10.759 -1.210 15.614 1.00 39.06 120 GLY A N 1
ATOM 847 C CA . GLY A 1 120 ? -9.442 -0.756 16.086 1.00 39.06 120 GLY A CA 1
ATOM 848 C C . GLY A 1 120 ? -9.512 0.251 17.244 1.00 39.06 120 GLY A C 1
ATOM 849 O O . GLY A 1 120 ? -8.513 0.499 17.916 1.00 39.06 120 GLY A O 1
ATOM 850 N N . ARG A 1 121 ? -10.692 0.834 17.514 1.00 45.62 121 ARG A N 1
ATOM 851 C CA . ARG A 1 121 ? -10.907 1.682 18.697 1.00 45.62 121 ARG A CA 1
ATOM 852 C C . ARG A 1 121 ? -11.135 0.853 19.957 1.00 45.62 121 ARG A C 1
ATOM 854 O O . ARG A 1 121 ? -10.906 1.385 21.034 1.00 45.62 121 ARG A O 1
ATOM 861 N N . GLN A 1 122 ? -11.586 -0.395 19.823 1.00 39.41 122 GLN A N 1
ATOM 862 C CA . GLN A 1 122 ? -11.890 -1.266 20.953 1.00 39.41 122 GLN A CA 1
ATOM 863 C C . GLN A 1 122 ? -10.723 -2.201 21.284 1.00 39.41 122 GLN A C 1
ATOM 865 O O . GLN A 1 122 ? -10.494 -2.432 22.458 1.00 39.41 122 GLN A O 1
ATOM 870 N N . GLU A 1 123 ? -9.925 -2.660 20.313 1.00 42.25 123 GLU A N 1
ATOM 871 C CA . GLU A 1 123 ? -8.824 -3.615 20.564 1.00 42.25 123 GLU A CA 1
ATOM 872 C C . GLU A 1 123 ? -7.640 -3.010 21.352 1.00 42.25 123 GLU A C 1
ATOM 874 O O . GLU A 1 123 ? -7.023 -3.687 22.176 1.00 42.25 123 GLU A O 1
ATOM 879 N N . TRP A 1 124 ? -7.355 -1.706 21.207 1.00 44.69 124 TRP A N 1
ATOM 880 C CA . TRP A 1 124 ? -6.339 -1.049 22.051 1.00 44.69 124 TRP A CA 1
ATOM 881 C C . TRP A 1 124 ? -6.750 -1.016 23.536 1.00 44.69 124 TRP A C 1
ATOM 883 O O . TRP A 1 124 ? -5.895 -1.128 24.425 1.00 44.69 124 TRP A O 1
ATOM 893 N N . ASP A 1 125 ? -8.059 -0.946 23.791 1.00 42.62 125 ASP A N 1
ATOM 894 C CA . ASP A 1 125 ? -8.668 -0.858 25.123 1.00 42.62 125 ASP A CA 1
ATOM 895 C C . ASP A 1 125 ? -9.231 -2.210 25.623 1.00 42.62 125 ASP A C 1
ATOM 897 O O . ASP A 1 125 ? -9.538 -2.351 26.805 1.00 42.62 125 ASP A O 1
ATOM 901 N N . ALA A 1 126 ? -9.323 -3.236 24.768 1.00 47.06 126 ALA A N 1
ATOM 902 C CA . ALA A 1 126 ? -9.774 -4.576 25.134 1.00 47.06 126 ALA A CA 1
ATOM 903 C C . ALA A 1 126 ? -8.652 -5.308 25.884 1.00 47.06 126 ALA A C 1
ATOM 905 O O . ALA A 1 126 ? -7.506 -5.279 25.429 1.00 47.06 126 ALA A O 1
ATOM 906 N N . PRO A 1 127 ? -8.919 -5.975 27.017 1.00 42.88 127 PRO A N 1
ATOM 907 C CA . PRO A 1 127 ? -7.885 -6.624 27.816 1.00 42.88 127 PRO A CA 1
ATOM 908 C C . PRO A 1 127 ? -7.327 -7.863 27.097 1.00 42.88 127 PRO A C 1
ATOM 910 O O . PRO A 1 127 ? -7.691 -8.995 27.386 1.00 42.88 127 PRO A O 1
ATOM 913 N N . ALA A 1 128 ? -6.423 -7.654 26.142 1.00 55.97 128 ALA A N 1
ATOM 914 C CA . ALA A 1 128 ? -5.566 -8.706 25.629 1.00 55.97 128 ALA A CA 1
ATOM 915 C C . ALA A 1 128 ? -4.603 -9.145 26.739 1.00 55.97 128 ALA A C 1
ATOM 917 O O . ALA A 1 128 ? -4.020 -8.299 27.426 1.00 55.97 128 ALA A O 1
ATOM 918 N N . GLU A 1 129 ? -4.420 -10.461 26.861 1.00 60.56 129 GLU A N 1
ATOM 919 C CA . GLU A 1 129 ? -3.374 -11.114 27.652 1.00 60.56 129 GLU A CA 1
ATOM 920 C C . GLU A 1 129 ? -2.072 -10.279 27.624 1.00 60.56 129 GLU A C 1
ATOM 922 O O . GLU A 1 129 ? -1.560 -9.974 26.534 1.00 60.56 129 GLU A O 1
ATOM 927 N N . PRO A 1 130 ? -1.509 -9.884 28.784 1.00 62.12 130 PRO A N 1
ATOM 928 C CA . PRO A 1 130 ? -0.317 -9.033 28.849 1.00 62.12 130 PRO A CA 1
ATOM 929 C C . PRO A 1 130 ? 0.850 -9.575 28.008 1.00 62.12 130 PRO A C 1
ATOM 931 O O . PRO A 1 130 ? 1.603 -8.819 27.390 1.00 62.12 130 PRO A O 1
ATOM 934 N N . THR A 1 131 ? 0.953 -10.901 27.921 1.00 66.81 131 THR A N 1
ATOM 935 C CA . THR A 1 131 ? 1.941 -11.640 27.126 1.00 66.81 131 THR A CA 1
ATOM 936 C C . THR A 1 131 ? 1.750 -11.444 25.615 1.00 66.81 131 THR A C 1
ATOM 938 O O . THR A 1 131 ? 2.724 -11.212 24.888 1.00 66.81 131 THR A O 1
ATOM 941 N N . ALA A 1 132 ? 0.505 -11.449 25.128 1.00 67.56 132 ALA A N 1
ATOM 942 C CA . ALA A 1 132 ? 0.164 -11.227 23.725 1.00 67.56 132 ALA A CA 1
ATOM 943 C C . ALA A 1 132 ? 0.458 -9.785 23.282 1.00 67.56 132 ALA A C 1
ATOM 945 O O . ALA A 1 132 ? 1.019 -9.573 22.201 1.00 67.56 132 ALA A O 1
ATOM 946 N N . ARG A 1 133 ? 0.170 -8.793 24.139 1.00 68.69 133 ARG A N 1
ATOM 947 C CA . ARG A 1 133 ? 0.496 -7.376 23.879 1.00 68.69 133 ARG A CA 1
ATOM 948 C C . ARG A 1 133 ? 2.002 -7.158 23.731 1.00 68.69 133 ARG A C 1
ATOM 950 O O . ARG A 1 133 ? 2.441 -6.500 22.786 1.00 68.69 133 ARG A O 1
ATOM 957 N N . VAL A 1 134 ? 2.808 -7.748 24.616 1.00 74.25 134 VAL A N 1
ATOM 958 C CA . VAL A 1 134 ? 4.276 -7.636 24.557 1.00 74.25 134 VAL A CA 1
ATOM 959 C C . VAL A 1 134 ? 4.834 -8.289 23.291 1.00 74.25 134 VAL A C 1
ATOM 961 O O . VAL A 1 134 ? 5.685 -7.690 22.629 1.00 74.25 134 VAL A O 1
ATOM 964 N N . ARG A 1 135 ? 4.344 -9.476 22.907 1.00 75.25 135 ARG A N 1
ATOM 965 C CA . ARG A 1 135 ? 4.792 -10.166 21.684 1.00 75.25 135 ARG A CA 1
ATOM 966 C C . ARG A 1 135 ? 4.465 -9.365 20.424 1.00 75.25 135 ARG A C 1
ATOM 968 O O . ARG A 1 135 ? 5.339 -9.188 19.578 1.00 75.25 135 ARG A O 1
ATOM 975 N N . THR A 1 136 ? 3.247 -8.836 20.325 1.00 77.56 136 THR A N 1
ATOM 976 C CA . THR A 1 136 ? 2.824 -8.005 19.187 1.00 77.56 136 THR A CA 1
ATOM 977 C C . THR A 1 136 ? 3.635 -6.715 19.108 1.00 77.56 136 THR A C 1
ATOM 979 O O . THR A 1 136 ? 4.102 -6.361 18.030 1.00 77.56 136 THR A O 1
ATOM 982 N N . ARG A 1 137 ? 3.897 -6.052 20.244 1.00 75.56 137 ARG A N 1
ATOM 983 C CA . ARG A 1 137 ? 4.737 -4.847 20.279 1.00 75.56 137 ARG A CA 1
ATOM 984 C C . ARG A 1 137 ? 6.173 -5.131 19.843 1.00 75.56 137 ARG A C 1
ATOM 986 O O . ARG A 1 137 ? 6.731 -4.355 19.078 1.00 75.56 137 ARG A O 1
ATOM 993 N N . ARG A 1 138 ? 6.770 -6.241 20.291 1.00 77.25 138 ARG A N 1
ATOM 994 C CA . ARG A 1 138 ? 8.120 -6.649 19.862 1.00 77.25 138 ARG A CA 1
ATOM 995 C C . ARG A 1 138 ? 8.174 -6.914 18.363 1.00 77.25 138 ARG A C 1
ATOM 997 O O . ARG A 1 138 ? 9.062 -6.394 17.701 1.00 77.25 138 ARG A O 1
ATOM 1004 N N . ALA A 1 139 ? 7.209 -7.664 17.831 1.00 80.69 139 ALA A N 1
ATOM 1005 C CA . ALA A 1 139 ? 7.116 -7.907 16.397 1.00 80.69 139 ALA A CA 1
ATOM 1006 C C . ALA A 1 139 ? 6.966 -6.591 15.620 1.00 80.69 139 ALA A C 1
ATOM 1008 O O . ALA A 1 139 ? 7.702 -6.371 14.668 1.00 80.69 139 ALA A O 1
ATOM 1009 N N . ALA A 1 140 ? 6.085 -5.689 16.062 1.00 77.00 140 ALA A N 1
ATOM 1010 C CA . ALA A 1 140 ? 5.898 -4.385 15.431 1.00 77.00 140 ALA A CA 1
ATOM 1011 C C . ALA A 1 140 ? 7.184 -3.544 15.430 1.00 77.00 140 ALA A C 1
ATOM 1013 O O . ALA A 1 140 ? 7.514 -2.951 14.412 1.00 77.00 140 ALA A O 1
ATOM 1014 N N . VAL A 1 141 ? 7.937 -3.526 16.536 1.00 80.19 141 VAL A N 1
ATOM 1015 C CA . VAL A 1 141 ? 9.219 -2.805 16.623 1.00 80.19 141 VAL A CA 1
ATOM 1016 C C . VAL A 1 141 ? 10.274 -3.423 15.707 1.00 80.19 141 VAL A C 1
ATOM 1018 O O . VAL A 1 141 ? 10.976 -2.688 15.021 1.00 80.19 141 VAL A O 1
ATOM 1021 N N . LEU A 1 142 ? 10.375 -4.755 15.658 1.00 84.62 142 LEU A N 1
ATOM 1022 C CA . LEU A 1 142 ? 11.311 -5.439 14.763 1.00 84.62 142 LEU A CA 1
ATOM 1023 C C . LEU A 1 142 ? 10.979 -5.154 13.295 1.00 84.62 142 LEU A C 1
ATOM 1025 O O . LEU A 1 142 ? 11.861 -4.765 12.537 1.00 84.62 142 LEU A O 1
ATOM 1029 N N . TRP A 1 143 ? 9.706 -5.269 12.914 1.00 83.19 143 TRP A N 1
ATOM 1030 C CA . TRP A 1 143 ? 9.252 -4.953 11.560 1.00 83.19 143 TRP A CA 1
ATOM 1031 C C . TRP A 1 143 ? 9.450 -3.480 11.211 1.00 83.19 143 TRP A C 1
ATOM 1033 O O . TRP A 1 143 ? 9.924 -3.180 10.120 1.00 83.19 143 TRP A O 1
ATOM 1043 N N . ALA A 1 144 ? 9.161 -2.563 12.136 1.00 78.88 144 ALA A N 1
ATOM 1044 C CA . ALA A 1 144 ? 9.442 -1.145 11.944 1.00 78.88 144 ALA A CA 1
ATOM 1045 C C . ALA A 1 144 ? 10.942 -0.901 11.731 1.00 78.88 144 ALA A C 1
ATOM 1047 O O . ALA A 1 144 ? 11.309 -0.167 10.821 1.00 78.88 144 ALA A O 1
ATOM 1048 N N . GLY A 1 145 ? 11.809 -1.556 12.510 1.00 83.62 145 GLY A N 1
ATOM 1049 C CA . GLY A 1 145 ? 13.258 -1.490 12.332 1.00 83.62 145 GLY A CA 1
ATOM 1050 C C . GLY A 1 145 ? 13.699 -1.973 10.950 1.00 83.62 145 GLY A C 1
ATOM 1051 O O . GLY A 1 145 ? 14.438 -1.267 10.272 1.00 83.62 145 GLY A O 1
ATOM 1052 N N . VAL A 1 146 ? 13.193 -3.126 10.500 1.00 86.62 146 VAL A N 1
ATOM 1053 C CA . VAL A 1 146 ? 13.478 -3.665 9.158 1.00 86.62 146 VAL A CA 1
ATOM 1054 C C . VAL A 1 146 ? 13.039 -2.690 8.065 1.00 86.62 146 VAL A C 1
ATOM 1056 O O . VAL A 1 146 ? 13.819 -2.404 7.163 1.00 86.62 146 VAL A O 1
ATOM 1059 N N . ILE A 1 147 ? 11.825 -2.139 8.161 1.00 83.19 147 ILE A N 1
ATOM 1060 C CA . ILE A 1 147 ? 11.291 -1.183 7.180 1.00 83.19 147 ILE A CA 1
ATOM 1061 C C . ILE A 1 147 ? 12.121 0.104 7.156 1.00 83.19 147 ILE A C 1
ATOM 1063 O O . ILE A 1 147 ? 12.439 0.601 6.080 1.00 83.19 147 ILE A O 1
ATOM 1067 N N . VAL A 1 148 ? 12.497 0.637 8.322 1.00 84.12 148 VAL A N 1
ATOM 1068 C CA . VAL A 1 148 ? 13.324 1.848 8.416 1.00 84.12 148 VAL A CA 1
ATOM 1069 C C . VAL A 1 148 ? 14.701 1.606 7.809 1.00 84.12 148 VAL A C 1
ATOM 1071 O O . VAL A 1 148 ? 15.151 2.418 7.010 1.00 84.12 148 VAL A O 1
ATOM 1074 N N . VAL A 1 149 ? 15.354 0.488 8.134 1.00 88.25 149 VAL A N 1
ATOM 1075 C CA . VAL A 1 149 ? 16.666 0.146 7.565 1.00 88.25 149 VAL A CA 1
ATOM 1076 C C . VAL A 1 149 ? 16.569 -0.022 6.051 1.00 88.25 149 VAL A C 1
ATOM 1078 O O . VAL A 1 149 ? 17.351 0.591 5.331 1.00 88.25 149 VAL A O 1
ATOM 1081 N N . ALA A 1 150 ? 15.586 -0.781 5.559 1.00 85.81 150 ALA A N 1
ATOM 1082 C CA . ALA A 1 150 ? 15.367 -0.960 4.126 1.00 85.81 150 ALA A CA 1
ATOM 1083 C C . ALA A 1 150 ? 15.107 0.381 3.418 1.00 85.81 150 ALA A C 1
ATOM 1085 O O . ALA A 1 150 ? 15.703 0.653 2.381 1.00 85.81 150 ALA A O 1
ATOM 1086 N N . GLY A 1 151 ? 14.287 1.254 4.010 1.00 85.81 151 GLY A N 1
ATOM 1087 C CA . GLY A 1 151 ? 14.014 2.588 3.479 1.00 85.81 151 GLY A CA 1
ATOM 1088 C C . GLY A 1 151 ? 15.242 3.499 3.467 1.00 85.81 151 GLY A C 1
ATOM 1089 O O . GLY A 1 151 ? 15.457 4.213 2.493 1.00 85.81 151 GLY A O 1
ATOM 1090 N N . VAL A 1 152 ? 16.079 3.458 4.509 1.00 86.88 152 VAL A N 1
ATOM 1091 C CA . VAL A 1 152 ? 17.342 4.215 4.556 1.00 86.88 152 VAL A CA 1
ATOM 1092 C C . VAL A 1 152 ? 18.310 3.715 3.489 1.00 86.88 152 VAL A C 1
ATOM 1094 O O . VAL A 1 152 ? 18.934 4.537 2.824 1.00 86.88 152 VAL A O 1
ATOM 1097 N N . VAL A 1 153 ? 18.422 2.400 3.290 1.00 88.38 153 VAL A N 1
ATOM 1098 C CA . VAL A 1 153 ? 19.259 1.812 2.232 1.00 88.38 153 VAL A CA 1
ATOM 1099 C C . VAL A 1 153 ? 18.762 2.236 0.851 1.00 88.38 153 VAL A C 1
ATOM 1101 O O . VAL A 1 153 ? 19.554 2.729 0.049 1.00 88.38 153 VAL A O 1
ATOM 1104 N N . GLU A 1 154 ? 17.459 2.119 0.593 1.00 88.19 154 GLU A N 1
ATOM 1105 C CA . GLU A 1 154 ? 16.836 2.530 -0.671 1.00 88.19 154 GLU A CA 1
ATOM 1106 C C . GLU A 1 154 ? 17.070 4.024 -0.944 1.00 88.19 154 GLU A C 1
ATOM 1108 O O . GLU A 1 154 ? 17.517 4.408 -2.024 1.00 88.19 154 GLU A O 1
ATOM 1113 N N . ALA A 1 155 ? 16.825 4.873 0.058 1.00 85.06 155 ALA A N 1
ATOM 1114 C CA . ALA A 1 155 ? 16.993 6.314 -0.061 1.00 85.06 155 ALA A CA 1
ATOM 1115 C C . ALA A 1 155 ? 18.451 6.714 -0.276 1.00 85.06 155 ALA A C 1
ATOM 1117 O O . ALA A 1 155 ? 18.735 7.576 -1.104 1.00 85.06 155 ALA A O 1
ATOM 1118 N N . SER A 1 156 ? 19.372 6.077 0.446 1.00 85.12 156 SER A N 1
ATOM 1119 C CA . SER A 1 156 ? 20.803 6.349 0.322 1.00 85.12 156 SER A CA 1
ATOM 1120 C C . SER A 1 156 ? 21.308 5.954 -1.064 1.00 85.12 156 SER A C 1
ATOM 1122 O O . SER A 1 156 ? 21.996 6.748 -1.695 1.00 85.12 156 SER A O 1
ATOM 1124 N N . SER A 1 157 ? 20.909 4.778 -1.561 1.00 85.25 157 SER A N 1
ATOM 1125 C CA . SER A 1 157 ? 21.270 4.287 -2.901 1.00 85.25 157 SER A CA 1
ATOM 1126 C C . SER A 1 157 ? 20.760 5.226 -3.994 1.00 85.25 157 SER A C 1
ATOM 1128 O O . SER A 1 157 ? 21.515 5.620 -4.879 1.00 85.25 157 SER A O 1
ATOM 1130 N N . PHE A 1 158 ? 19.503 5.670 -3.883 1.00 83.44 158 PHE A N 1
ATOM 1131 C CA . PHE A 1 158 ? 18.926 6.626 -4.825 1.00 83.44 158 PHE A CA 1
ATOM 1132 C C . PHE A 1 158 ? 19.647 7.980 -4.801 1.00 83.44 158 PHE A C 1
ATOM 1134 O O . PHE A 1 158 ? 20.042 8.480 -5.849 1.00 83.44 158 PHE A O 1
ATOM 1141 N N . VAL A 1 159 ? 19.841 8.573 -3.616 1.00 84.50 159 VAL A N 1
ATOM 1142 C CA . VAL A 1 159 ? 20.463 9.901 -3.487 1.00 84.50 159 VAL A CA 1
ATOM 1143 C C . VAL A 1 159 ? 21.912 9.878 -3.966 1.00 84.50 159 VAL A C 1
ATOM 1145 O O . VAL A 1 159 ? 22.297 10.774 -4.706 1.00 84.50 159 VAL A O 1
ATOM 1148 N N . LEU A 1 160 ? 22.700 8.865 -3.583 1.00 84.88 160 LEU A N 1
ATOM 1149 C CA . LEU A 1 160 ? 24.099 8.711 -4.010 1.00 84.88 160 LEU A CA 1
ATOM 1150 C C . LEU A 1 160 ? 24.228 8.515 -5.527 1.00 84.88 160 LEU A C 1
ATOM 1152 O O . LEU A 1 160 ? 25.174 9.038 -6.124 1.00 84.88 160 LEU A O 1
ATOM 1156 N N . GLY A 1 161 ? 23.269 7.808 -6.135 1.00 82.88 161 GLY A N 1
ATOM 1157 C CA . GLY A 1 161 ? 23.156 7.663 -7.585 1.00 82.88 161 GLY A CA 1
ATOM 1158 C C . GLY A 1 161 ? 22.803 8.972 -8.292 1.00 82.88 161 GLY A C 1
ATOM 1159 O O . GLY A 1 161 ? 23.467 9.346 -9.254 1.00 82.88 161 GLY A O 1
ATOM 1160 N N . ASP A 1 162 ? 21.805 9.709 -7.797 1.00 82.25 162 ASP A N 1
ATOM 1161 C CA . ASP A 1 162 ? 21.335 10.963 -8.411 1.00 82.25 162 ASP A CA 1
ATOM 1162 C C . ASP A 1 162 ? 22.396 12.078 -8.368 1.00 82.25 162 ASP A C 1
ATOM 1164 O O . ASP A 1 162 ? 22.572 12.812 -9.33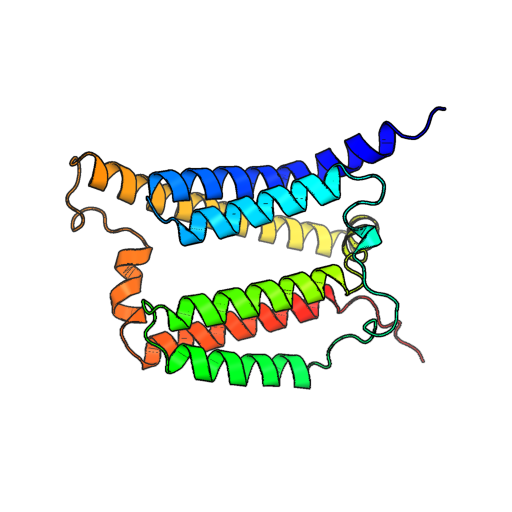9 1.00 82.25 162 ASP A O 1
ATOM 1168 N N . ILE A 1 163 ? 23.166 12.172 -7.277 1.00 85.31 163 ILE A N 1
ATOM 1169 C CA . ILE A 1 163 ? 24.257 13.155 -7.138 1.00 85.31 163 ILE A CA 1
ATOM 1170 C C . ILE A 1 163 ? 25.574 12.716 -7.803 1.00 85.31 163 ILE A C 1
ATOM 1172 O O . ILE A 1 163 ? 26.563 13.447 -7.729 1.00 85.31 163 ILE A O 1
ATOM 1176 N N . GLY A 1 164 ? 25.608 11.536 -8.434 1.00 81.00 164 GLY A N 1
ATOM 1177 C CA . GLY A 1 164 ? 26.754 11.041 -9.202 1.00 81.00 164 GLY A CA 1
ATOM 1178 C C . GLY A 1 164 ? 27.968 10.612 -8.370 1.00 81.00 164 GLY A C 1
ATOM 1179 O O . GLY A 1 164 ? 29.076 10.568 -8.898 1.00 81.00 164 GLY A O 1
ATOM 1180 N N . ILE A 1 165 ? 27.795 10.317 -7.074 1.00 81.06 165 ILE A N 1
ATOM 1181 C CA . ILE A 1 165 ? 28.883 9.806 -6.215 1.00 81.06 165 ILE A CA 1
ATOM 1182 C C . ILE A 1 165 ? 29.103 8.307 -6.444 1.00 81.06 165 ILE A C 1
ATOM 1184 O O . ILE A 1 165 ? 30.232 7.825 -6.355 1.00 81.06 165 ILE A O 1
ATOM 1188 N N . THR A 1 166 ? 28.034 7.566 -6.731 1.00 75.00 166 THR A N 1
ATOM 1189 C CA . THR A 1 166 ? 28.091 6.136 -7.042 1.00 75.00 166 THR A CA 1
ATOM 1190 C C . THR A 1 166 ? 27.378 5.862 -8.352 1.00 75.00 166 THR A C 1
ATOM 1192 O O . THR A 1 166 ? 26.260 6.333 -8.544 1.00 75.00 166 THR A O 1
ATOM 1195 N N . ASP A 1 167 ? 27.961 5.031 -9.208 1.00 70.69 167 ASP A N 1
ATOM 1196 C CA . ASP A 1 167 ? 27.221 4.478 -10.340 1.00 70.69 167 ASP A CA 1
ATOM 1197 C C . ASP A 1 167 ? 26.135 3.518 -9.836 1.00 70.69 167 ASP A C 1
ATOM 1199 O O . ASP A 1 167 ? 26.321 2.828 -8.826 1.00 70.69 167 ASP A O 1
ATOM 1203 N N . GLY A 1 168 ? 25.010 3.433 -10.554 1.00 61.78 168 GLY A N 1
ATOM 1204 C CA . GLY A 1 168 ? 23.879 2.562 -10.191 1.00 61.78 168 GLY A CA 1
ATOM 1205 C C . GLY A 1 168 ? 24.242 1.073 -10.065 1.00 61.78 168 GLY A C 1
ATOM 1206 O O . GLY A 1 168 ? 23.518 0.311 -9.435 1.00 61.78 168 GLY A O 1
ATOM 1207 N N . SER A 1 169 ? 25.392 0.656 -10.602 1.00 68.00 169 SER A N 1
ATOM 1208 C CA . SER A 1 169 ? 25.951 -0.692 -10.443 1.00 68.00 169 SER A CA 1
ATOM 1209 C C . SER A 1 169 ? 26.702 -0.918 -9.127 1.00 68.00 169 SER A C 1
ATOM 1211 O O . SER A 1 169 ? 26.892 -2.062 -8.725 1.00 68.00 169 SER A O 1
ATOM 1213 N N . THR A 1 170 ? 27.172 0.144 -8.472 1.00 76.69 170 THR A N 1
ATOM 1214 C CA . THR A 1 170 ? 28.044 0.063 -7.288 1.00 76.69 170 THR A CA 1
ATOM 1215 C C . THR A 1 170 ? 27.231 0.012 -5.996 1.00 76.69 170 THR A C 1
ATOM 1217 O O . THR A 1 170 ? 27.622 -0.661 -5.045 1.00 76.69 170 THR A O 1
ATOM 1220 N N . MET A 1 171 ? 26.082 0.692 -5.976 1.00 80.62 171 MET A N 1
ATOM 1221 C CA . MET A 1 171 ? 25.110 0.656 -4.883 1.00 80.62 171 MET A CA 1
ATOM 1222 C C . MET A 1 171 ? 23.688 0.558 -5.469 1.00 80.62 171 MET A C 1
ATOM 1224 O O . MET A 1 171 ? 22.966 1.556 -5.486 1.00 80.62 171 MET A O 1
ATOM 1228 N N . PRO A 1 172 ? 23.295 -0.611 -6.011 1.00 80.75 172 PRO A N 1
ATOM 1229 C CA . PRO A 1 172 ? 21.954 -0.797 -6.554 1.00 80.75 172 PRO A CA 1
ATOM 1230 C C . PRO A 1 172 ? 20.909 -0.710 -5.440 1.00 80.75 172 PRO A C 1
ATOM 1232 O O . PRO A 1 172 ? 21.138 -1.163 -4.314 1.00 80.75 172 PRO A O 1
ATOM 1235 N N . SER A 1 173 ? 19.748 -0.140 -5.759 1.00 84.75 173 SER A N 1
ATOM 1236 C CA . SER A 1 173 ? 18.632 -0.103 -4.816 1.00 84.75 173 SER A CA 1
ATOM 1237 C C . SER A 1 173 ? 18.084 -1.516 -4.566 1.00 84.75 173 SER A C 1
ATOM 1239 O O . SER A 1 173 ? 18.309 -2.439 -5.354 1.00 84.75 173 SER A O 1
ATOM 1241 N N . ILE A 1 174 ? 17.347 -1.715 -3.469 1.00 85.31 174 ILE A N 1
ATOM 1242 C CA . ILE A 1 174 ? 16.720 -3.019 -3.188 1.00 85.31 174 ILE A CA 1
ATOM 1243 C C . ILE A 1 174 ? 15.744 -3.362 -4.319 1.00 85.31 174 ILE A C 1
ATOM 1245 O O . ILE A 1 174 ? 15.645 -4.521 -4.725 1.00 85.31 174 ILE A O 1
ATOM 1249 N N . SER A 1 175 ? 15.066 -2.345 -4.851 1.00 82.94 175 SER A N 1
ATOM 1250 C CA . SER A 1 175 ? 14.187 -2.470 -6.011 1.00 82.94 175 SER A CA 1
ATOM 1251 C C . SER A 1 175 ? 14.939 -2.990 -7.240 1.00 82.94 175 SER A C 1
ATOM 1253 O O . SER A 1 175 ? 14.487 -3.954 -7.850 1.00 82.94 175 SER A O 1
ATOM 1255 N N . ASP A 1 176 ? 16.116 -2.433 -7.546 1.00 84.94 176 ASP A N 1
ATOM 1256 C CA . ASP A 1 176 ? 16.933 -2.858 -8.696 1.00 84.94 176 ASP A CA 1
ATOM 1257 C C . ASP A 1 176 ? 17.433 -4.301 -8.544 1.00 84.94 176 ASP A C 1
ATOM 1259 O O . ASP A 1 176 ? 17.527 -5.042 -9.519 1.00 84.94 176 ASP A O 1
ATOM 1263 N N . LEU A 1 177 ? 17.725 -4.729 -7.312 1.00 87.50 177 LEU A N 1
ATOM 1264 C CA . LEU A 1 177 ? 18.143 -6.104 -7.025 1.00 87.50 177 LEU A CA 1
ATOM 1265 C C . LEU A 1 177 ? 17.003 -7.115 -7.186 1.00 87.50 177 LEU A C 1
ATOM 1267 O O . LEU A 1 177 ? 17.244 -8.261 -7.572 1.00 87.50 177 LEU A O 1
ATOM 1271 N N . LEU A 1 178 ? 15.773 -6.713 -6.869 1.00 86.94 178 LEU A N 1
ATOM 1272 C CA . LEU A 1 178 ? 14.584 -7.551 -7.026 1.00 86.94 178 LEU A CA 1
ATOM 1273 C C . LEU A 1 178 ? 14.076 -7.576 -8.468 1.00 86.94 178 LEU A C 1
ATOM 1275 O O . LEU A 1 178 ? 13.399 -8.529 -8.852 1.00 86.94 178 LEU A O 1
ATOM 1279 N N . ASP A 1 179 ? 14.408 -6.563 -9.265 1.00 86.88 179 ASP A N 1
ATOM 1280 C CA . ASP A 1 179 ? 13.842 -6.353 -10.592 1.00 86.88 179 ASP A CA 1
ATOM 1281 C C . ASP A 1 179 ? 14.000 -7.559 -11.540 1.00 86.88 179 ASP A C 1
ATOM 1283 O O . ASP A 1 179 ? 12.978 -7.988 -12.085 1.00 86.88 179 ASP A O 1
ATOM 1287 N N . PRO A 1 180 ? 15.189 -8.199 -11.650 1.00 89.38 180 PRO A N 1
ATOM 1288 C CA . PRO A 1 180 ? 15.390 -9.366 -12.512 1.00 89.38 180 PRO A CA 1
ATOM 1289 C C . PRO A 1 180 ? 14.582 -10.586 -12.072 1.00 89.38 180 PRO A C 1
ATOM 1291 O O . PRO A 1 180 ? 14.156 -11.391 -12.896 1.00 89.38 180 PRO A O 1
ATOM 1294 N N . TRP A 1 181 ? 14.363 -10.732 -10.763 1.00 90.06 181 TRP A N 1
ATOM 1295 C CA . TRP A 1 181 ? 13.537 -11.808 -10.225 1.00 90.06 181 TRP A CA 1
ATOM 1296 C C . TRP A 1 181 ? 12.072 -11.548 -10.553 1.00 90.06 181 TRP A C 1
ATOM 1298 O O . TRP A 1 181 ? 11.366 -12.455 -10.957 1.00 90.06 181 TRP A O 1
ATOM 1308 N N . LEU A 1 182 ? 11.613 -10.305 -10.431 1.00 87.31 182 LEU A N 1
ATOM 1309 C CA . LEU A 1 182 ? 10.232 -9.935 -10.741 1.00 87.31 182 LEU A CA 1
ATOM 1310 C C . LEU A 1 182 ? 9.944 -9.841 -12.251 1.00 87.31 182 LEU A C 1
ATOM 1312 O O . LEU A 1 182 ? 8.777 -9.810 -12.636 1.00 87.31 182 LEU A O 1
ATOM 1316 N N . ASP A 1 183 ? 10.973 -9.811 -13.101 1.00 87.81 183 ASP A N 1
ATOM 1317 C CA . ASP A 1 183 ? 10.832 -9.968 -14.554 1.00 87.81 183 ASP A CA 1
ATOM 1318 C C . ASP A 1 183 ? 10.587 -11.419 -14.977 1.00 87.81 183 ASP A C 1
ATOM 1320 O O . ASP A 1 183 ? 9.956 -11.660 -16.009 1.00 87.81 183 ASP A O 1
ATOM 1324 N N . ASP A 1 184 ? 11.051 -12.394 -14.190 1.00 91.06 184 ASP A N 1
ATOM 1325 C CA . ASP A 1 184 ? 10.754 -13.798 -14.449 1.00 91.06 184 ASP A CA 1
ATOM 1326 C C . ASP A 1 184 ? 9.273 -14.095 -14.133 1.00 91.06 184 ASP A C 1
ATOM 1328 O O . ASP A 1 184 ? 8.823 -13.876 -13.001 1.00 91.06 184 ASP A O 1
ATOM 1332 N N . PRO A 1 185 ? 8.487 -14.629 -15.090 1.00 89.88 185 PRO A N 1
ATOM 1333 C CA . PRO A 1 185 ? 7.058 -14.863 -14.890 1.00 89.88 185 PRO A CA 1
ATOM 1334 C C . PRO A 1 185 ? 6.738 -15.794 -13.713 1.00 89.88 185 PRO A C 1
ATOM 1336 O O . PRO A 1 185 ? 5.694 -15.644 -13.076 1.00 89.88 185 PRO A O 1
ATOM 1339 N N . GLY A 1 186 ? 7.618 -16.758 -13.416 1.00 92.50 186 GLY A N 1
ATOM 1340 C CA . GLY A 1 186 ? 7.430 -17.704 -12.319 1.00 92.50 186 GLY A CA 1
ATOM 1341 C C . GLY A 1 186 ? 7.593 -17.033 -10.958 1.00 92.50 186 GLY A C 1
ATOM 1342 O O . GLY A 1 186 ? 6.724 -17.153 -10.089 1.00 92.50 186 GLY A O 1
ATOM 1343 N N . TRP A 1 187 ? 8.675 -16.277 -10.787 1.00 93.25 187 TRP A N 1
ATOM 1344 C CA . TRP A 1 187 ? 8.935 -15.506 -9.570 1.00 93.25 187 TRP A CA 1
ATOM 1345 C C . TRP A 1 187 ? 7.931 -14.369 -9.367 1.00 93.25 187 TRP A C 1
ATOM 1347 O O . TRP A 1 187 ? 7.463 -14.167 -8.243 1.00 93.25 187 TRP A O 1
ATOM 1357 N N . HIS A 1 188 ? 7.524 -13.688 -10.440 1.00 90.44 188 HIS A N 1
ATOM 1358 C CA . HIS A 1 188 ? 6.447 -12.700 -10.399 1.00 90.44 188 HIS A CA 1
ATOM 1359 C C . HIS A 1 188 ? 5.138 -13.328 -9.891 1.00 90.44 188 HIS A C 1
ATOM 1361 O O . HIS A 1 188 ? 4.521 -12.811 -8.955 1.00 90.44 188 HIS A O 1
ATOM 1367 N N . ALA A 1 189 ? 4.734 -14.481 -10.435 1.00 92.75 189 ALA A N 1
ATOM 1368 C CA . ALA A 1 189 ? 3.526 -15.167 -9.986 1.00 92.75 189 ALA A CA 1
ATOM 1369 C C . ALA A 1 189 ? 3.590 -15.560 -8.506 1.00 92.75 189 ALA A C 1
ATOM 1371 O O . ALA A 1 189 ? 2.634 -15.330 -7.759 1.00 92.75 189 ALA A O 1
ATOM 1372 N N . LEU A 1 190 ? 4.729 -16.095 -8.058 1.00 94.19 190 LEU A N 1
ATOM 1373 C CA . LEU A 1 190 ? 4.935 -16.441 -6.655 1.00 94.19 190 LEU A CA 1
ATOM 1374 C C . LEU A 1 190 ? 4.820 -15.212 -5.743 1.00 94.19 190 LEU A C 1
ATOM 1376 O O . LEU A 1 190 ? 4.155 -15.276 -4.706 1.00 94.19 190 LEU A O 1
ATOM 1380 N N . TYR A 1 191 ? 5.425 -14.092 -6.143 1.00 92.38 191 TYR A N 1
ATOM 1381 C CA . TYR A 1 191 ? 5.355 -12.830 -5.412 1.00 92.38 191 TYR A CA 1
ATOM 1382 C C . TYR A 1 191 ? 3.910 -12.333 -5.271 1.00 92.38 191 TYR A C 1
ATOM 1384 O O . TYR A 1 191 ? 3.468 -12.043 -4.158 1.00 92.38 191 TYR A O 1
ATOM 1392 N N . VAL A 1 192 ? 3.145 -12.300 -6.368 1.00 92.81 192 VAL A N 1
ATOM 1393 C CA . VAL A 1 192 ? 1.737 -11.863 -6.366 1.00 92.81 192 VAL A CA 1
ATOM 1394 C C . VAL A 1 192 ? 0.886 -12.743 -5.451 1.00 92.81 192 VAL A C 1
ATOM 1396 O O . VAL A 1 192 ? 0.096 -12.226 -4.657 1.00 92.81 192 VAL A O 1
ATOM 1399 N N . VAL A 1 193 ? 1.065 -14.066 -5.507 1.00 94.06 193 VAL A N 1
ATOM 1400 C CA . VAL A 1 193 ? 0.340 -15.009 -4.640 1.00 94.06 193 VAL A CA 1
ATOM 1401 C C . VAL A 1 193 ? 0.681 -14.776 -3.170 1.00 94.06 193 VAL A C 1
ATOM 1403 O O . VAL A 1 193 ? -0.228 -14.685 -2.343 1.00 94.06 193 VAL A O 1
ATOM 1406 N N . ALA A 1 194 ? 1.966 -14.643 -2.834 1.00 94.38 194 ALA A N 1
ATOM 1407 C CA . ALA A 1 194 ? 2.404 -14.387 -1.464 1.00 94.38 194 ALA A CA 1
ATOM 1408 C C . ALA A 1 194 ? 1.863 -13.048 -0.933 1.00 94.38 194 ALA A C 1
ATOM 1410 O O . ALA A 1 194 ? 1.366 -12.980 0.194 1.00 94.38 194 ALA A O 1
ATOM 1411 N N . TRP A 1 195 ? 1.897 -12.000 -1.760 1.00 93.31 195 TRP A N 1
ATOM 1412 C CA . TRP A 1 195 ? 1.393 -10.670 -1.426 1.00 93.31 195 TRP A CA 1
ATOM 1413 C C . TRP A 1 195 ? -0.120 -10.669 -1.170 1.00 93.31 195 TRP A C 1
ATOM 1415 O O . TRP A 1 195 ? -0.581 -10.171 -0.140 1.00 93.31 195 TRP A O 1
ATOM 1425 N N . LEU A 1 196 ? -0.901 -11.300 -2.050 1.00 92.00 196 LEU A N 1
ATOM 1426 C CA . LEU A 1 196 ? -2.350 -11.410 -1.882 1.00 92.00 196 LEU A CA 1
ATOM 1427 C C . LEU A 1 196 ? -2.728 -12.294 -0.693 1.00 92.00 196 LEU A C 1
ATOM 1429 O O . LEU A 1 196 ? -3.645 -11.948 0.052 1.00 92.00 196 LEU A O 1
ATOM 1433 N N . ALA A 1 197 ? -2.013 -13.399 -0.465 1.00 90.94 197 ALA A N 1
ATOM 1434 C CA . ALA A 1 197 ? -2.223 -14.250 0.703 1.00 90.94 197 ALA A CA 1
ATOM 1435 C C . ALA A 1 197 ? -1.975 -13.481 2.010 1.00 90.94 197 ALA A C 1
ATOM 1437 O O . ALA A 1 197 ? -2.774 -13.580 2.947 1.00 90.94 197 ALA A O 1
ATOM 1438 N N . ALA A 1 198 ? -0.921 -12.660 2.059 1.00 88.75 198 ALA A N 1
ATOM 1439 C CA . ALA A 1 198 ? -0.660 -11.769 3.184 1.00 88.75 198 ALA A CA 1
ATOM 1440 C C . ALA A 1 198 ? -1.789 -10.739 3.362 1.00 88.75 198 ALA A C 1
ATOM 1442 O O . ALA A 1 198 ? -2.284 -10.566 4.477 1.00 88.75 198 ALA A O 1
ATOM 1443 N N . GLY A 1 199 ? -2.258 -10.114 2.276 1.00 86.25 199 GLY A N 1
AT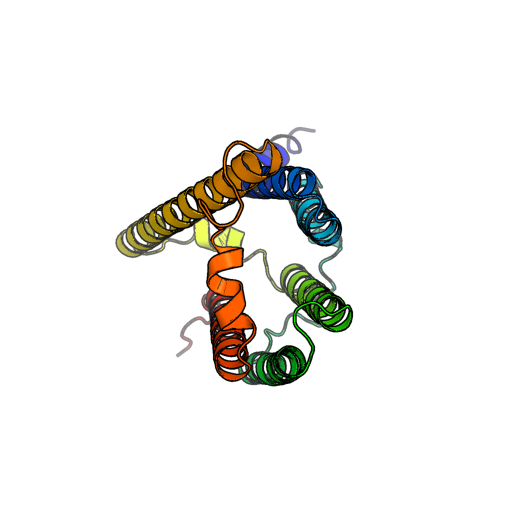OM 1444 C CA . GLY A 1 199 ? -3.379 -9.169 2.298 1.00 86.25 199 GLY A CA 1
ATOM 1445 C C . GLY A 1 199 ? -4.679 -9.789 2.821 1.00 86.25 199 GLY A C 1
ATOM 1446 O O . GLY A 1 199 ? -5.311 -9.241 3.725 1.00 86.25 199 GLY A O 1
ATOM 1447 N N . VAL A 1 200 ? -5.044 -10.978 2.332 1.00 87.00 200 VAL A N 1
ATOM 1448 C CA . VAL A 1 200 ? -6.197 -11.745 2.833 1.00 87.00 200 VAL A CA 1
ATOM 1449 C C . VAL A 1 200 ? -6.014 -12.087 4.314 1.00 87.00 200 VAL A C 1
ATOM 1451 O O . VAL A 1 200 ? -6.954 -11.941 5.095 1.00 87.00 200 VAL A O 1
ATOM 1454 N N . GLY A 1 201 ? -4.809 -12.488 4.728 1.00 84.50 201 GLY A N 1
ATOM 1455 C CA . GLY A 1 201 ? -4.479 -12.751 6.129 1.00 84.50 201 GLY A CA 1
ATOM 1456 C C . GLY A 1 201 ? -4.664 -11.527 7.033 1.00 84.50 201 GLY A C 1
ATOM 1457 O O . GLY A 1 201 ? -5.259 -11.644 8.107 1.00 84.50 201 GLY A O 1
ATOM 1458 N N . LEU A 1 202 ? -4.220 -10.347 6.588 1.00 79.38 202 LEU A N 1
ATOM 1459 C CA . LEU A 1 202 ? -4.385 -9.080 7.307 1.00 79.38 202 LEU A CA 1
ATOM 1460 C C . LEU A 1 202 ? -5.859 -8.676 7.425 1.00 79.38 202 LEU A C 1
ATOM 1462 O O . LEU A 1 202 ? -6.319 -8.364 8.525 1.00 79.38 202 LEU A O 1
ATOM 1466 N N . LEU A 1 203 ? -6.619 -8.758 6.327 1.00 76.69 203 LEU A N 1
ATOM 1467 C CA . LEU A 1 203 ? -8.062 -8.483 6.322 1.00 76.69 203 LEU A CA 1
ATOM 1468 C C . LEU A 1 203 ? -8.831 -9.454 7.231 1.00 76.69 203 LEU A C 1
ATOM 1470 O O . LEU A 1 203 ? -9.786 -9.062 7.907 1.00 76.69 203 LEU A O 1
ATOM 1474 N N . ARG A 1 204 ? -8.396 -10.718 7.303 1.00 75.56 204 ARG A N 1
ATOM 1475 C CA . ARG A 1 204 ? -8.996 -11.703 8.208 1.00 75.56 204 ARG A CA 1
ATOM 1476 C C . ARG A 1 204 ? -8.676 -11.406 9.668 1.00 75.56 204 ARG A C 1
ATOM 1478 O O . ARG A 1 204 ? -9.554 -11.513 10.514 1.00 75.56 204 ARG A O 1
ATOM 1485 N N . ARG A 1 205 ? -7.437 -11.017 9.977 1.00 68.88 205 ARG A N 1
ATOM 1486 C CA . ARG A 1 205 ? -7.033 -10.708 11.354 1.00 68.88 205 ARG A CA 1
ATOM 1487 C C . ARG A 1 205 ? -7.766 -9.484 11.895 1.00 68.88 205 ARG A C 1
ATOM 1489 O O . ARG A 1 205 ? -8.278 -9.550 13.002 1.00 68.88 205 ARG A O 1
ATOM 1496 N N . GLY A 1 206 ? -7.913 -8.434 11.087 1.00 58.25 206 GLY A N 1
ATOM 1497 C CA . GLY A 1 206 ? -8.718 -7.262 11.451 1.00 58.25 206 GLY A CA 1
ATOM 1498 C C . GLY A 1 206 ? -10.222 -7.545 11.607 1.00 58.25 206 GLY A C 1
ATOM 1499 O O . GLY A 1 206 ? -10.953 -6.689 12.094 1.00 58.25 206 GLY A O 1
ATOM 1500 N N . SER A 1 207 ? -10.702 -8.730 11.209 1.00 52.16 207 SER A N 1
ATOM 1501 C CA . SER A 1 207 ? -12.111 -9.137 11.307 1.00 52.16 207 SER A CA 1
ATOM 1502 C C . SER A 1 207 ? -12.374 -10.290 12.288 1.00 52.16 207 SER A C 1
ATOM 1504 O O . SER A 1 207 ? -13.534 -10.663 12.469 1.00 52.16 207 SER A O 1
ATOM 1506 N N . TRP A 1 208 ? -11.345 -10.840 12.944 1.00 43.59 208 TRP A N 1
ATOM 1507 C CA . TRP A 1 208 ? -11.427 -12.098 13.704 1.00 43.59 208 TRP A CA 1
ATOM 1508 C C . TRP A 1 208 ? -11.919 -11.968 15.158 1.00 43.59 208 TRP A C 1
ATOM 1510 O O . TRP A 1 208 ? -12.295 -12.970 15.750 1.00 43.59 208 TRP A O 1
ATOM 1520 N N . GLU A 1 209 ? -12.025 -10.765 15.728 1.00 47.34 209 GLU A N 1
ATOM 1521 C CA . GLU A 1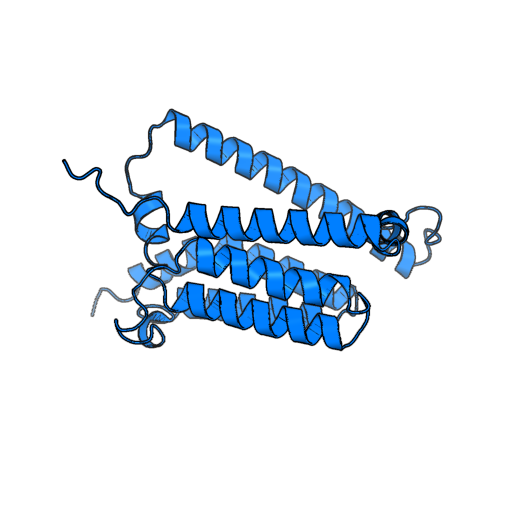 209 ? -12.371 -10.584 17.156 1.00 47.34 209 GLU A CA 1
ATOM 1522 C C . GLU A 1 209 ? -13.862 -10.297 17.432 1.00 47.34 209 GLU A C 1
ATOM 1524 O O . GLU A 1 209 ? -14.215 -9.692 18.439 1.00 47.34 209 GLU A O 1
ATOM 1529 N N . GLY A 1 210 ? -14.769 -10.697 16.530 1.00 43.28 210 GLY A N 1
ATOM 1530 C CA . GLY A 1 210 ? -16.210 -10.427 16.686 1.00 43.28 210 GLY A CA 1
ATOM 1531 C C . GLY A 1 210 ? -17.128 -11.639 16.793 1.00 43.28 210 GLY A C 1
ATOM 1532 O O . GLY A 1 210 ? -18.338 -11.443 16.777 1.00 43.28 210 GLY A O 1
ATOM 1533 N N . GLU A 1 211 ? -16.602 -12.860 16.856 1.00 42.22 211 GLU A N 1
ATOM 1534 C CA . GLU A 1 211 ? -17.430 -14.031 17.156 1.00 42.22 211 GLU A CA 1
ATOM 1535 C C . GLU A 1 211 ? -17.319 -14.331 18.655 1.00 42.22 211 GLU A C 1
ATOM 1537 O O . GLU A 1 211 ? -16.287 -14.837 19.096 1.00 42.22 211 GLU A O 1
ATOM 1542 N N . PRO A 1 212 ? -18.337 -14.009 19.479 1.00 42.62 212 PRO A N 1
ATOM 1543 C CA . PRO A 1 212 ? -18.465 -14.691 20.753 1.00 42.62 212 PRO A CA 1
ATOM 1544 C C . PRO A 1 212 ? -18.597 -16.182 20.443 1.00 42.62 212 PRO A C 1
ATOM 1546 O O . PRO A 1 212 ? -19.455 -16.570 19.649 1.00 42.62 212 PRO A O 1
ATOM 1549 N N . CYS A 1 213 ? -17.741 -17.001 21.054 1.00 47.25 213 CYS A N 1
ATOM 1550 C CA . CYS A 1 213 ? -17.936 -18.443 21.134 1.00 47.25 213 CYS A CA 1
ATOM 1551 C C . CYS A 1 213 ? -19.301 -18.691 21.790 1.00 47.25 213 CYS A C 1
ATOM 1553 O O . CYS A 1 213 ? -19.429 -18.693 23.013 1.00 47.25 213 CYS A O 1
ATOM 1555 N N . GLY A 1 214 ? -20.335 -18.791 20.961 1.00 47.84 214 GLY A N 1
ATOM 1556 C CA . GLY A 1 214 ? -21.697 -19.090 21.355 1.00 47.84 214 GLY A CA 1
ATOM 1557 C C . GLY A 1 214 ? -21.905 -20.594 21.323 1.00 47.84 214 GLY A C 1
ATOM 1558 O O . GLY A 1 214 ? -22.022 -21.145 20.233 1.00 47.84 214 GLY A O 1
ATOM 1559 N N . SER A 1 215 ? -21.915 -21.167 22.533 1.00 40.16 215 SER A N 1
ATOM 1560 C CA . SER A 1 215 ? -22.633 -22.368 23.009 1.00 40.16 215 SER A CA 1
ATOM 1561 C C . SER A 1 215 ? -22.657 -23.617 22.130 1.00 40.16 215 SER A C 1
ATOM 1563 O O . SER A 1 215 ? -23.436 -23.624 21.150 1.00 40.16 215 SER A O 1
#

pLDDT: mean 76.65, std 15.63, range [39.06, 94.38]

Sequence (215 aa):
MVGLGTGRTAGLVRAAPWAGVLAVTTLFQVVRRQPVDVIVFATALVLVLLDAVLPGGLRPLHLHRALRSRPRIAVLVAAAVVVGGVLVLVPRHGTASVVVLAVLGVAVTALALVGDGAGGRQEWDAPAEPTARVRTRRAAVLWAGVIVVAGVVEASSFVLGDIGITDGSTMPSISDLLDPWLDDPGWHALYVVAWLAAGVGLLRRGSWEGEPCGS